Protein AF-A0A381FIH2-F1 (afdb_monomer_lite)

Sequence (255 aa):
MEKSHFYILIENRNNAYQLDENNFHIEKILTQEKASEILEEESKFYNQKILRIIVTDDNYMLRKYYLSISLEDLKFLCNIKHDIDKIKISKNYFQNFDLELFKNFEGVLFNAYMSTSMHVGSRETFPYDDLNIGVSYEIYLGWKKEIEFNYFVTPEKYRNDKLKDNFHIYFQMKKMKVSVINNLFNINITNTDIWEDAKGYYKYYDPISQKRFFIQEELLEIIMKDISPSDIFLTTWAKFDKNNYLEVYAEKISN

Structure (mmCIF, N/CA/C/O backbone):
data_AF-A0A381FIH2-F1
#
_entry.id   AF-A0A381FIH2-F1
#
loop_
_atom_site.group_PDB
_atom_site.id
_atom_site.type_symbol
_atom_site.label_atom_id
_atom_site.label_alt_id
_atom_site.label_comp_id
_atom_site.label_asym_id
_atom_site.label_entity_id
_atom_site.label_seq_id
_atom_site.pdbx_PDB_ins_code
_atom_site.Cartn_x
_atom_site.Cartn_y
_atom_site.Cartn_z
_atom_site.occupancy
_atom_site.B_iso_or_equiv
_atom_site.auth_seq_id
_atom_site.auth_comp_id
_atom_site.auth_asym_id
_atom_site.auth_atom_id
_atom_site.pdbx_PDB_model_num
ATOM 1 N N . MET A 1 1 ? 0.191 -23.221 14.618 1.00 42.12 1 MET A N 1
ATOM 2 C CA . MET A 1 1 ? 0.528 -21.956 13.936 1.00 42.12 1 MET A CA 1
ATOM 3 C C . MET A 1 1 ? -0.235 -20.867 14.650 1.00 42.12 1 MET A C 1
ATOM 5 O O . MET A 1 1 ? -1.453 -20.984 14.732 1.00 42.12 1 MET A O 1
ATOM 9 N N . GLU A 1 2 ? 0.455 -19.889 15.233 1.00 47.19 2 GLU A N 1
ATOM 10 C CA . GLU A 1 2 ? -0.221 -18.689 15.729 1.00 47.19 2 GLU A CA 1
ATOM 11 C C . GLU A 1 2 ? -0.954 -18.025 14.567 1.00 47.19 2 GLU A C 1
ATOM 13 O O . GLU A 1 2 ? -0.464 -17.984 13.435 1.00 47.19 2 GLU A O 1
ATOM 18 N N . LYS A 1 3 ? -2.182 -17.592 14.831 1.00 59.28 3 LYS A N 1
ATOM 19 C CA . LYS A 1 3 ? -2.986 -16.894 13.841 1.00 59.28 3 LYS A CA 1
ATOM 20 C C . LYS A 1 3 ? -2.305 -15.549 13.591 1.00 59.28 3 LYS A C 1
ATOM 22 O O . LYS A 1 3 ? -2.208 -14.742 14.507 1.00 59.28 3 LYS A O 1
ATOM 27 N N . SER A 1 4 ? -1.798 -15.332 12.379 1.00 80.06 4 SER A N 1
ATOM 28 C CA . SER A 1 4 ? -1.203 -14.044 12.025 1.00 80.06 4 SER A CA 1
ATOM 29 C C . SER A 1 4 ? -2.308 -12.999 11.957 1.00 80.06 4 SER A C 1
ATOM 31 O O . SER A 1 4 ? -3.183 -13.085 11.094 1.00 80.06 4 SER A O 1
ATOM 33 N N . HIS A 1 5 ? -2.258 -12.032 12.865 1.00 92.25 5 HIS A N 1
ATOM 34 C CA . HIS A 1 5 ? -3.119 -10.858 12.839 1.00 92.25 5 HIS A CA 1
ATOM 35 C C . HIS A 1 5 ? -2.749 -9.926 11.680 1.00 92.25 5 HIS A C 1
ATOM 37 O O . HIS A 1 5 ? -1.625 -9.975 11.168 1.00 92.25 5 HIS A O 1
ATOM 43 N N . PHE A 1 6 ? -3.690 -9.081 11.259 1.00 93.81 6 PHE A N 1
ATOM 44 C CA . PHE A 1 6 ? -3.417 -7.999 10.309 1.00 93.81 6 PHE A CA 1
ATOM 45 C C . PHE A 1 6 ? -3.512 -6.635 10.984 1.00 93.81 6 PHE A C 1
ATOM 47 O O . PHE A 1 6 ? -4.305 -6.445 11.903 1.00 93.81 6 PHE A O 1
ATOM 54 N N . TYR A 1 7 ? -2.756 -5.668 10.473 1.00 95.50 7 TYR A N 1
ATOM 55 C CA . TYR A 1 7 ? -2.785 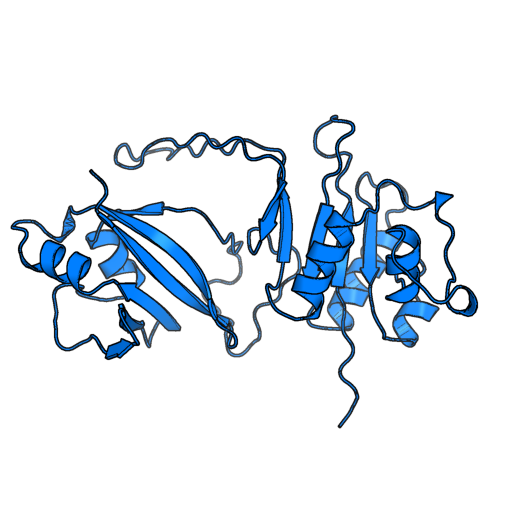-4.282 10.927 1.00 95.50 7 TYR A CA 1
ATOM 56 C C . TYR A 1 7 ? -2.767 -3.383 9.696 1.00 95.50 7 TYR A C 1
ATOM 58 O O . TYR A 1 7 ? -1.852 -3.469 8.877 1.00 95.50 7 TYR A O 1
ATOM 66 N N . ILE A 1 8 ? -3.799 -2.567 9.514 1.00 96.69 8 ILE A N 1
ATOM 67 C CA . ILE A 1 8 ? -3.908 -1.672 8.360 1.00 96.69 8 ILE A CA 1
ATOM 68 C C . ILE A 1 8 ? -4.211 -0.276 8.873 1.00 96.69 8 ILE A C 1
ATOM 70 O O . ILE A 1 8 ? -5.217 -0.063 9.545 1.00 96.69 8 ILE A O 1
ATOM 74 N N . LEU A 1 9 ? -3.327 0.659 8.559 1.00 95.88 9 LEU A N 1
ATOM 75 C CA . LEU A 1 9 ? -3.514 2.072 8.824 1.00 95.88 9 LEU A CA 1
ATOM 76 C C . LEU A 1 9 ? -4.534 2.646 7.847 1.00 95.88 9 LEU A C 1
ATOM 78 O O . LEU A 1 9 ? -4.471 2.365 6.654 1.00 95.88 9 LEU A O 1
ATOM 82 N N . ILE A 1 10 ? -5.426 3.486 8.363 1.00 94.44 10 ILE A N 1
ATOM 83 C CA . ILE A 1 10 ? -6.173 4.468 7.584 1.00 94.44 10 ILE A CA 1
ATOM 84 C C . ILE A 1 10 ? -5.859 5.839 8.180 1.00 94.44 10 ILE A C 1
ATOM 86 O O . ILE A 1 10 ? -6.088 6.084 9.364 1.00 94.44 10 ILE A O 1
ATOM 90 N N . GLU A 1 11 ? -5.325 6.727 7.357 1.00 90.50 11 GLU A N 1
ATOM 91 C CA . GLU A 1 11 ? -4.981 8.099 7.703 1.00 90.50 11 GLU A CA 1
ATOM 92 C C . GLU A 1 11 ? -5.906 9.047 6.933 1.00 90.50 11 GLU A C 1
ATOM 94 O O . GLU A 1 11 ? -5.957 9.005 5.706 1.00 90.50 11 GLU A O 1
ATOM 99 N N . ASN A 1 12 ? -6.643 9.903 7.640 1.00 86.00 12 ASN A N 1
ATOM 100 C CA . ASN A 1 12 ? -7.412 10.991 7.043 1.00 86.00 12 ASN A CA 1
ATOM 101 C C . ASN A 1 12 ? -6.632 12.302 7.174 1.00 86.00 12 ASN A C 1
ATOM 103 O O . ASN A 1 12 ? -6.421 12.796 8.280 1.00 86.00 12 ASN A O 1
ATOM 107 N N . ARG A 1 13 ? -6.239 12.878 6.039 1.00 79.38 13 ARG A N 1
ATOM 108 C CA . ARG A 1 13 ? -5.354 14.044 5.921 1.00 79.38 13 ARG A CA 1
ATOM 109 C C . ARG A 1 13 ? -6.093 15.322 5.535 1.00 79.38 13 ARG A C 1
ATOM 111 O O . ARG A 1 13 ? -5.446 16.246 5.038 1.00 79.38 13 ARG A O 1
ATOM 118 N N . ASN A 1 14 ? -7.409 15.386 5.766 1.00 65.88 14 ASN A N 1
ATOM 119 C CA . ASN A 1 14 ? -8.346 16.461 5.380 1.00 65.88 14 ASN A CA 1
ATOM 120 C C . ASN A 1 14 ? -7.937 17.918 5.687 1.00 65.88 14 ASN A C 1
ATOM 122 O O . ASN A 1 14 ? -8.674 18.840 5.375 1.00 65.88 14 ASN A O 1
ATOM 126 N N . ASN A 1 15 ? -6.779 18.178 6.288 1.00 53.22 15 ASN A N 1
ATOM 127 C CA . ASN A 1 15 ? -6.321 19.513 6.662 1.00 53.22 15 ASN A CA 1
ATOM 128 C C . ASN A 1 15 ? -4.956 19.919 6.082 1.00 53.22 15 ASN A C 1
ATOM 130 O O . ASN A 1 15 ? -4.420 20.961 6.475 1.00 53.22 15 ASN A O 1
ATOM 134 N N . ALA A 1 16 ? -4.368 19.133 5.176 1.00 47.41 16 ALA A N 1
ATOM 135 C CA . ALA A 1 16 ? -3.105 19.520 4.544 1.00 47.41 16 ALA A CA 1
ATOM 136 C C . ALA A 1 16 ? -3.273 20.661 3.515 1.00 47.41 16 ALA A C 1
ATOM 138 O O . ALA A 1 16 ? -2.346 21.449 3.347 1.00 47.41 16 ALA A O 1
ATOM 139 N N . TYR A 1 17 ? -4.450 20.799 2.880 1.00 46.44 17 TYR A N 1
ATOM 140 C CA . TYR A 1 17 ? -4.616 21.669 1.700 1.00 46.44 17 TYR A CA 1
ATOM 141 C C . TYR A 1 17 ? -5.841 22.605 1.688 1.00 46.44 17 TYR A C 1
ATOM 143 O O . TYR A 1 17 ? -6.094 23.219 0.661 1.00 46.44 17 TYR A O 1
ATOM 151 N N . GLN A 1 18 ? -6.574 22.776 2.798 1.00 48.09 18 GLN A N 1
ATOM 152 C CA . GLN A 1 18 ? -7.722 23.713 2.892 1.00 48.09 18 GLN A CA 1
ATOM 153 C C . GLN A 1 18 ? -8.863 23.479 1.874 1.00 48.09 18 GLN A C 1
ATOM 155 O O . GLN A 1 18 ? -9.694 24.360 1.669 1.00 48.09 18 GLN A O 1
ATOM 160 N N . LEU A 1 19 ? -8.921 22.304 1.252 1.00 47.91 19 LEU A N 1
ATOM 161 C CA . LEU A 1 19 ? -10.055 21.863 0.448 1.00 47.91 19 LEU A CA 1
ATOM 162 C C . LEU A 1 19 ? -10.890 20.932 1.329 1.00 47.91 19 LEU A C 1
ATOM 164 O O . LEU A 1 19 ? -10.321 20.057 1.980 1.00 47.91 19 LEU A O 1
ATOM 168 N N . ASP A 1 20 ? -12.213 21.103 1.346 1.00 52.41 20 ASP A N 1
ATOM 169 C CA . ASP A 1 20 ? -13.181 20.221 2.026 1.00 52.41 20 ASP A CA 1
ATOM 170 C C . ASP A 1 20 ? -13.267 18.823 1.360 1.00 52.41 20 ASP A C 1
ATOM 172 O O . ASP A 1 20 ? -14.329 18.206 1.273 1.00 52.41 20 ASP A O 1
ATOM 176 N N . GLU A 1 21 ? -12.149 18.319 0.838 1.00 62.75 21 GLU A N 1
ATOM 177 C CA . GLU A 1 21 ? -12.048 17.093 0.060 1.00 62.75 21 GLU A CA 1
ATOM 178 C C . GLU A 1 21 ? -11.313 16.011 0.838 1.00 62.75 21 GLU A C 1
ATOM 180 O O . GLU A 1 21 ? -10.250 16.245 1.413 1.00 62.75 21 GLU A O 1
ATOM 185 N N . ASN A 1 22 ? -11.873 14.803 0.781 1.00 67.56 22 ASN A N 1
ATOM 186 C CA . ASN A 1 22 ? -11.302 13.596 1.361 1.00 67.56 22 ASN A CA 1
ATOM 187 C C . ASN A 1 22 ? -9.878 13.355 0.861 1.00 67.56 22 ASN A C 1
ATOM 189 O O . ASN A 1 22 ? -9.658 13.157 -0.332 1.00 67.56 22 ASN A O 1
ATOM 193 N N . ASN A 1 23 ? -8.921 13.302 1.784 1.00 81.19 23 ASN A N 1
ATOM 194 C CA . ASN A 1 23 ? -7.545 12.909 1.495 1.00 81.19 23 ASN A CA 1
ATOM 195 C C . ASN A 1 23 ? -7.153 11.728 2.382 1.00 81.19 23 ASN A C 1
ATOM 197 O O . ASN A 1 23 ? -6.576 11.902 3.456 1.00 81.19 23 ASN A O 1
ATOM 201 N N . PHE A 1 24 ? -7.525 10.525 1.953 1.00 88.88 24 PHE A N 1
ATOM 202 C CA . PHE A 1 24 ? -7.229 9.304 2.689 1.00 88.88 24 PHE A CA 1
ATOM 203 C C . PHE A 1 24 ? -5.941 8.639 2.224 1.00 88.88 24 PHE A C 1
ATOM 205 O O . PHE A 1 24 ? -5.608 8.641 1.044 1.00 88.88 24 PHE A O 1
ATOM 212 N N . HIS A 1 25 ? -5.272 7.974 3.150 1.00 90.75 25 HIS A N 1
ATOM 213 C CA . HIS A 1 25 ? -4.213 7.022 2.872 1.00 90.75 25 HIS A CA 1
ATOM 214 C C . HIS A 1 25 ? -4.451 5.736 3.641 1.00 90.75 25 HIS A C 1
ATOM 216 O O . HIS A 1 25 ? -4.925 5.760 4.774 1.00 90.75 25 HIS A O 1
ATOM 222 N N . ILE A 1 26 ? -4.148 4.615 3.003 1.00 94.06 26 ILE A N 1
ATOM 223 C CA . ILE A 1 26 ? -4.321 3.279 3.543 1.00 94.06 26 ILE A CA 1
ATOM 224 C C . ILE A 1 26 ? -3.018 2.523 3.335 1.00 94.06 26 ILE A C 1
ATOM 226 O O . ILE A 1 26 ? -2.552 2.409 2.206 1.00 94.06 26 ILE A O 1
ATOM 230 N N . GLU A 1 27 ? -2.459 1.961 4.400 1.00 91.12 27 GLU A N 1
ATOM 231 C CA . GLU A 1 27 ? -1.179 1.256 4.340 1.00 91.12 27 GLU A CA 1
ATOM 232 C C . GLU A 1 27 ? -1.173 0.037 5.256 1.00 91.12 27 GLU A C 1
ATOM 234 O O . GLU A 1 27 ? -1.676 0.062 6.382 1.00 91.12 27 GLU A O 1
ATOM 239 N N . LYS A 1 28 ? -0.584 -1.060 4.780 1.00 88.81 28 LYS A N 1
ATOM 240 C CA . LYS A 1 28 ? -0.400 -2.264 5.582 1.00 88.81 28 LYS A CA 1
ATOM 241 C C . LYS A 1 28 ? 0.775 -2.109 6.540 1.00 88.81 28 LYS A C 1
ATOM 243 O O . LYS A 1 28 ? 1.917 -1.934 6.121 1.00 88.81 28 LYS A O 1
ATOM 248 N N . ILE A 1 29 ? 0.504 -2.298 7.826 1.00 89.12 29 ILE A N 1
ATOM 249 C CA . ILE A 1 29 ? 1.513 -2.310 8.882 1.00 89.12 29 ILE A CA 1
ATOM 250 C C . ILE A 1 29 ? 1.908 -3.760 9.167 1.00 89.12 29 ILE A C 1
ATOM 252 O O . ILE A 1 29 ? 1.067 -4.620 9.433 1.00 89.12 29 ILE A O 1
ATOM 256 N N . LEU A 1 30 ? 3.205 -4.050 9.066 1.00 83.12 30 LEU A N 1
ATOM 257 C CA . LEU A 1 30 ? 3.700 -5.429 9.099 1.00 83.12 30 LEU A CA 1
ATOM 258 C C . LEU A 1 30 ? 3.800 -6.019 10.507 1.00 83.12 30 LEU A C 1
ATOM 260 O O . LEU A 1 30 ? 3.816 -7.241 10.641 1.00 83.12 30 LEU A O 1
ATOM 264 N N . THR A 1 31 ? 3.887 -5.180 11.539 1.00 84.44 31 THR A N 1
ATOM 265 C CA . THR A 1 31 ? 4.120 -5.634 12.912 1.00 84.44 31 THR A CA 1
ATOM 266 C C . THR A 1 31 ? 3.186 -4.958 13.908 1.00 84.44 31 THR A C 1
ATOM 268 O O . THR A 1 31 ? 2.764 -3.812 13.725 1.00 84.44 31 THR A O 1
ATOM 271 N N . GLN A 1 32 ? 2.875 -5.680 14.985 1.00 90.81 32 GLN A N 1
ATOM 272 C CA . GLN A 1 32 ? 2.047 -5.173 16.077 1.00 90.81 32 GLN A CA 1
ATOM 273 C C . GLN A 1 32 ? 2.740 -4.012 16.795 1.00 90.81 32 GLN A C 1
ATOM 275 O O . GLN A 1 32 ? 2.090 -3.040 17.179 1.00 90.81 32 GLN A O 1
ATOM 280 N N . GLU A 1 33 ? 4.062 -4.098 16.953 1.00 90.62 33 GLU A N 1
ATOM 281 C CA . GLU A 1 33 ? 4.878 -3.078 17.603 1.00 90.62 33 GLU A CA 1
ATOM 282 C C . GLU A 1 33 ? 4.774 -1.753 16.852 1.00 90.62 33 GLU A C 1
ATOM 284 O O . GLU A 1 33 ? 4.515 -0.724 17.472 1.00 90.62 33 GLU A O 1
ATOM 289 N N . LYS A 1 34 ? 4.883 -1.775 15.514 1.00 87.69 34 LYS A N 1
ATOM 290 C CA . LYS A 1 34 ? 4.789 -0.547 14.720 1.00 87.69 34 LYS A CA 1
ATOM 291 C C . LYS A 1 34 ? 3.384 0.043 14.757 1.00 87.69 34 LYS A C 1
ATOM 293 O O . LYS A 1 34 ? 3.227 1.256 14.847 1.00 87.69 34 LYS A O 1
ATOM 298 N N . ALA A 1 35 ? 2.359 -0.804 14.726 1.00 92.19 35 ALA A N 1
ATOM 299 C CA . ALA A 1 35 ? 0.980 -0.346 14.841 1.00 92.19 35 ALA A CA 1
ATOM 300 C C . ALA A 1 35 ? 0.700 0.280 16.223 1.00 92.19 35 ALA A C 1
ATOM 302 O O . ALA A 1 35 ? 0.030 1.307 16.312 1.00 92.19 35 ALA A O 1
ATOM 303 N N . SER A 1 36 ? 1.265 -0.297 17.288 1.00 93.75 36 SER A N 1
ATOM 304 C CA . SER A 1 36 ? 1.190 0.244 18.650 1.00 93.75 36 SER A CA 1
ATOM 305 C C . SER A 1 36 ? 1.906 1.591 18.765 1.00 93.75 36 SER A C 1
ATOM 307 O O . SER A 1 36 ? 1.352 2.515 19.350 1.00 93.75 36 SER A O 1
ATOM 309 N N . GLU A 1 37 ? 3.093 1.725 18.166 1.00 91.88 37 GLU A N 1
ATOM 310 C CA . GLU A 1 37 ? 3.861 2.978 18.114 1.00 91.88 37 GLU A CA 1
ATOM 311 C C . GLU A 1 37 ? 3.035 4.109 17.484 1.00 91.88 37 GLU A C 1
ATOM 313 O O . GLU A 1 37 ? 2.870 5.159 18.102 1.00 91.88 37 GLU A O 1
ATOM 318 N N . ILE A 1 38 ? 2.424 3.859 16.317 1.00 90.44 38 ILE A N 1
ATOM 319 C CA . ILE A 1 38 ? 1.560 4.830 15.622 1.00 90.44 38 ILE A CA 1
ATOM 320 C C . ILE A 1 38 ? 0.396 5.274 16.521 1.00 90.44 38 ILE A C 1
ATOM 322 O O . ILE A 1 38 ? 0.116 6.465 16.649 1.00 90.44 38 ILE A O 1
ATOM 326 N N . LEU A 1 39 ? -0.286 4.324 17.169 1.00 91.38 39 LEU A N 1
ATOM 327 C CA . LEU A 1 39 ? -1.439 4.615 18.029 1.00 91.38 39 LEU A CA 1
ATOM 328 C C . LEU A 1 39 ? -1.043 5.366 19.309 1.00 91.38 39 LEU A C 1
ATOM 330 O O . LEU A 1 39 ? -1.799 6.215 19.790 1.00 91.38 39 LEU A O 1
ATOM 334 N N . GLU A 1 40 ? 0.128 5.071 19.873 1.00 90.44 40 GLU A N 1
ATOM 335 C CA . GLU A 1 40 ? 0.668 5.770 21.042 1.00 90.44 40 GLU A CA 1
ATOM 336 C C . GLU A 1 40 ? 1.098 7.200 20.717 1.00 90.44 40 GLU A C 1
ATOM 338 O O . GLU A 1 40 ? 0.913 8.090 21.549 1.00 90.44 40 GLU A O 1
ATOM 343 N N . GLU A 1 41 ? 1.654 7.437 19.530 1.00 86.06 41 GLU A N 1
ATOM 344 C CA . GLU A 1 41 ? 1.941 8.783 19.032 1.00 86.06 41 GLU A CA 1
ATOM 345 C C . GLU A 1 41 ? 0.655 9.587 18.859 1.00 86.06 41 GLU A C 1
ATOM 347 O O . GLU A 1 41 ? 0.524 10.671 19.426 1.00 86.06 41 GLU A O 1
ATOM 352 N N . GLU A 1 42 ? -0.332 9.026 18.166 1.00 83.44 42 GLU A N 1
ATOM 353 C CA . GLU A 1 42 ? -1.608 9.690 17.900 1.00 83.44 42 GLU A CA 1
ATOM 354 C C . GLU A 1 42 ? -2.358 10.037 19.200 1.00 83.44 42 GLU A C 1
ATOM 356 O O . GLU A 1 42 ? -2.876 11.143 19.367 1.00 83.44 42 GLU A O 1
ATOM 361 N N . SER A 1 43 ? -2.322 9.138 20.190 1.00 78.50 43 SER A N 1
ATOM 362 C CA . SER A 1 43 ? -2.941 9.356 21.507 1.00 78.50 43 SER A CA 1
ATOM 363 C C . SER A 1 43 ? -2.318 10.521 22.290 1.00 78.50 43 SER A C 1
ATOM 365 O O . SER A 1 43 ? -2.985 11.111 23.142 1.00 78.50 43 SER A O 1
ATOM 367 N N . LYS A 1 44 ? -1.051 10.873 22.026 1.00 77.75 44 LYS A N 1
ATOM 368 C CA . LYS A 1 44 ? -0.368 12.011 22.672 1.00 77.75 44 LYS A CA 1
ATOM 369 C C . LYS A 1 44 ? -0.776 13.352 22.064 1.00 77.75 44 LYS A C 1
ATOM 371 O O . LYS A 1 44 ? -0.691 14.375 22.742 1.00 77.75 44 LYS A O 1
ATOM 376 N N . PHE A 1 45 ? -1.228 13.364 20.812 1.00 65.50 45 PHE A N 1
ATOM 377 C CA . PHE A 1 45 ? -1.508 14.580 20.055 1.00 65.50 45 PHE A CA 1
ATOM 378 C C . PHE A 1 45 ? -2.995 14.703 19.706 1.00 65.50 45 PHE A C 1
ATOM 380 O O . PHE A 1 45 ? -3.371 14.818 18.545 1.00 65.50 45 PHE A O 1
ATOM 387 N N . TYR A 1 46 ? -3.842 14.784 20.737 1.00 53.59 46 TYR A N 1
ATOM 388 C CA . TYR A 1 46 ? -5.313 14.853 20.639 1.00 53.59 46 TYR A CA 1
ATOM 389 C C . TYR A 1 46 ? -5.882 16.063 19.850 1.00 53.59 46 TYR A C 1
ATOM 391 O O . TYR A 1 46 ? -7.092 16.211 19.727 1.00 53.59 46 TYR A O 1
ATOM 399 N N . ASN A 1 47 ? -5.024 16.943 19.321 1.00 51.19 47 ASN A N 1
ATOM 400 C CA . ASN A 1 47 ? -5.380 18.184 18.622 1.00 51.19 47 ASN A CA 1
ATOM 401 C C . ASN A 1 47 ? -4.919 18.224 17.153 1.00 51.19 47 ASN A C 1
ATOM 403 O O . ASN A 1 47 ? -4.847 19.306 16.563 1.00 51.19 47 ASN A O 1
ATOM 407 N N . GLN A 1 48 ? -4.548 17.091 16.551 1.00 55.41 48 GLN A N 1
ATOM 408 C CA . GLN A 1 48 ? -4.007 17.109 15.196 1.00 55.41 48 GLN A CA 1
ATOM 409 C C . GLN A 1 48 ? -5.061 17.079 14.088 1.00 55.41 48 GLN A C 1
ATOM 411 O O . GLN A 1 48 ? -6.119 16.469 14.154 1.00 55.41 48 GLN A O 1
ATOM 416 N N . LYS A 1 49 ? -4.6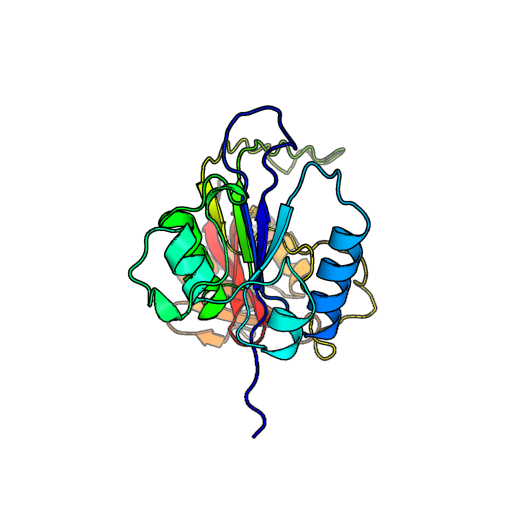76 17.785 13.026 1.00 61.50 49 LYS A N 1
ATOM 417 C CA . LYS A 1 49 ? -5.317 17.939 11.722 1.00 61.50 49 LYS A CA 1
ATOM 418 C C . LYS A 1 49 ? -5.497 16.629 10.943 1.00 61.50 49 LYS A C 1
ATOM 420 O O . LYS A 1 49 ? -6.203 16.626 9.941 1.00 61.50 49 LYS A O 1
ATOM 425 N N . ILE A 1 50 ? -4.817 15.567 11.359 1.00 72.50 50 ILE A N 1
ATOM 426 C CA . ILE A 1 50 ? -4.766 14.276 10.682 1.00 72.50 50 ILE A CA 1
ATOM 427 C C . ILE A 1 50 ? -5.264 13.243 11.682 1.00 72.50 50 ILE A C 1
ATOM 429 O O . ILE A 1 50 ? -4.782 13.249 12.807 1.00 72.50 50 ILE A O 1
ATOM 433 N N . LEU A 1 51 ? -6.218 12.404 11.278 1.00 82.69 51 LEU A N 1
ATOM 434 C CA . LEU A 1 51 ? -6.725 11.302 12.096 1.00 82.69 51 LEU A CA 1
ATOM 435 C C . LEU A 1 51 ? -6.113 9.994 11.601 1.00 82.69 51 LEU A C 1
ATOM 437 O O . LEU A 1 51 ? -6.332 9.621 10.446 1.00 82.69 51 LEU A O 1
ATOM 441 N N . ARG A 1 52 ? -5.405 9.277 12.476 1.00 89.50 52 ARG A N 1
ATOM 442 C CA . ARG A 1 52 ? -4.877 7.934 12.187 1.00 89.50 52 ARG A CA 1
ATOM 443 C C . ARG A 1 52 ? -5.629 6.865 12.959 1.00 89.50 52 ARG A C 1
ATOM 445 O O . ARG A 1 52 ? -5.760 6.948 14.177 1.00 89.50 52 ARG A O 1
ATOM 452 N N . ILE A 1 53 ? -6.074 5.829 12.254 1.00 92.75 53 ILE A N 1
ATOM 453 C CA . ILE A 1 53 ? -6.675 4.642 12.865 1.00 92.75 53 ILE A CA 1
ATOM 454 C C . ILE A 1 53 ? -6.033 3.359 12.359 1.00 92.75 53 ILE A C 1
ATOM 456 O O . ILE A 1 53 ? -5.594 3.285 11.215 1.00 92.75 53 ILE A O 1
ATOM 460 N N . ILE A 1 54 ? -6.038 2.323 13.194 1.00 96.19 54 ILE A N 1
ATOM 461 C CA . ILE A 1 54 ? -5.620 0.976 12.798 1.00 96.19 54 ILE A CA 1
ATOM 462 C C . ILE A 1 54 ? -6.840 0.061 12.730 1.00 96.19 54 ILE A C 1
ATOM 464 O O . ILE A 1 54 ? -7.532 -0.149 13.724 1.00 96.19 54 ILE A O 1
ATOM 468 N N . VAL A 1 55 ? -7.072 -0.545 11.572 1.00 97.62 55 VAL A N 1
ATOM 469 C CA . VAL A 1 55 ? -8.049 -1.620 11.399 1.00 97.62 55 VAL A CA 1
ATOM 470 C C . VAL A 1 55 ? -7.345 -2.959 11.594 1.00 97.62 55 VAL A C 1
ATOM 472 O O . VAL A 1 55 ? -6.325 -3.230 10.954 1.00 97.62 55 VAL A O 1
ATOM 475 N N . THR A 1 56 ? -7.869 -3.797 12.488 1.00 97.56 56 THR A N 1
ATOM 476 C CA . THR A 1 56 ? -7.218 -5.059 12.878 1.00 97.56 56 THR A CA 1
ATOM 477 C C . THR A 1 56 ? -8.213 -6.105 13.392 1.00 97.56 56 THR A C 1
ATOM 479 O O . THR A 1 56 ? -9.339 -5.778 13.774 1.00 97.56 56 THR A O 1
ATOM 482 N N . ASP A 1 57 ? -7.805 -7.377 13.404 1.00 96.06 57 ASP A N 1
ATOM 483 C CA . ASP A 1 57 ? -8.474 -8.467 14.126 1.00 96.06 57 ASP A CA 1
ATOM 484 C C . ASP A 1 57 ? -7.794 -8.825 15.465 1.00 96.06 57 ASP A C 1
ATOM 486 O O . ASP A 1 57 ? -8.221 -9.764 16.143 1.00 96.06 57 ASP A O 1
ATOM 490 N N . ASP A 1 58 ? -6.754 -8.086 15.861 1.00 95.81 58 ASP A N 1
ATOM 491 C CA . ASP A 1 58 ? -6.064 -8.261 17.137 1.00 95.81 58 ASP A CA 1
ATOM 492 C C . ASP A 1 58 ? -6.892 -7.698 18.306 1.00 95.81 58 ASP A C 1
ATOM 494 O O . ASP A 1 58 ? -6.999 -6.490 18.530 1.00 95.81 58 ASP A O 1
ATOM 498 N N . ASN A 1 59 ? -7.447 -8.604 19.112 1.00 93.50 59 ASN A N 1
ATOM 499 C CA . ASN A 1 59 ? -8.250 -8.259 20.283 1.00 93.50 59 ASN A CA 1
ATOM 500 C C . ASN A 1 59 ? -7.485 -7.491 21.368 1.00 93.50 59 ASN A C 1
ATOM 502 O O . ASN A 1 59 ? -8.127 -6.796 22.157 1.00 93.50 59 ASN A O 1
ATOM 506 N N . TYR A 1 60 ? -6.161 -7.637 21.463 1.00 93.56 60 TYR A N 1
ATOM 507 C CA . TYR A 1 60 ? -5.365 -6.866 22.414 1.00 93.56 60 TYR A CA 1
ATOM 508 C C . TYR A 1 60 ? -5.369 -5.388 22.017 1.00 93.56 60 TYR A C 1
ATOM 510 O O . TYR A 1 60 ? -5.748 -4.538 22.825 1.00 93.56 60 TYR A O 1
ATOM 518 N N . MET A 1 61 ? -5.049 -5.102 20.752 1.00 94.12 61 MET A N 1
ATOM 519 C CA . MET A 1 61 ? -5.072 -3.750 20.189 1.00 94.12 61 MET A CA 1
ATOM 520 C C . MET A 1 61 ? -6.459 -3.116 20.320 1.00 94.12 61 MET A C 1
ATOM 522 O O . MET A 1 61 ? -6.575 -2.064 20.949 1.00 94.12 61 MET A O 1
ATOM 526 N N . LEU A 1 62 ? -7.506 -3.823 19.869 1.00 94.62 62 LEU A N 1
ATOM 527 C CA . LEU A 1 62 ? -8.908 -3.373 19.920 1.00 94.62 62 LEU A CA 1
ATOM 528 C C . LEU A 1 62 ? -9.407 -3.030 21.330 1.00 94.62 62 LEU A C 1
ATOM 530 O O . LEU A 1 62 ? -10.386 -2.303 21.482 1.00 94.62 62 LEU A O 1
ATOM 534 N N . ARG A 1 63 ? -8.793 -3.597 22.375 1.00 91.94 63 ARG A N 1
ATOM 535 C CA . ARG A 1 63 ? -9.123 -3.286 23.775 1.00 91.94 63 ARG A CA 1
ATOM 536 C C . ARG A 1 63 ? -8.268 -2.162 24.344 1.00 91.94 63 ARG A C 1
ATOM 538 O O . ARG A 1 63 ? -8.735 -1.455 25.231 1.00 91.94 63 ARG A O 1
ATOM 545 N N . LYS A 1 64 ? -7.020 -2.037 23.890 1.00 93.31 64 LYS A N 1
ATOM 546 C CA . LYS A 1 64 ? -6.042 -1.087 24.427 1.00 93.31 64 LYS A CA 1
ATOM 547 C C . LYS A 1 64 ? -6.196 0.310 23.826 1.00 93.31 64 LYS A C 1
ATOM 549 O O . LYS A 1 64 ? -6.090 1.285 24.565 1.00 93.31 64 LYS A O 1
ATOM 554 N N . TYR A 1 65 ? -6.439 0.415 22.520 1.00 90.94 65 TYR A N 1
ATOM 555 C CA . TYR A 1 65 ? -6.404 1.686 21.796 1.00 90.94 65 TYR A CA 1
ATOM 556 C C . TYR A 1 65 ? -7.772 2.050 21.215 1.00 90.94 65 TYR A C 1
ATOM 558 O O . TYR A 1 65 ? -8.310 1.327 20.381 1.00 90.94 65 TYR A O 1
ATOM 566 N N . TYR A 1 66 ? -8.301 3.218 21.587 1.00 86.88 66 TYR A N 1
ATOM 567 C CA . TYR A 1 66 ? -9.572 3.737 21.054 1.00 86.88 66 TYR A CA 1
ATOM 568 C C . TYR A 1 66 ? -9.535 3.981 19.534 1.00 86.88 66 TYR A C 1
ATOM 570 O O . TYR A 1 66 ? -10.543 3.830 18.853 1.00 86.88 66 TYR A O 1
ATOM 578 N N . LEU A 1 67 ? -8.362 4.322 18.994 1.00 90.06 67 LEU A N 1
ATOM 579 C CA . LEU A 1 67 ? -8.143 4.535 17.559 1.00 90.06 67 LEU A CA 1
ATOM 580 C C . LEU A 1 67 ? -7.862 3.232 16.793 1.00 90.06 67 LEU A C 1
ATOM 582 O O . LEU A 1 67 ? -7.456 3.263 15.634 1.00 90.06 67 LEU A O 1
ATOM 586 N N . SER A 1 68 ? -8.085 2.078 17.425 1.00 94.31 68 SER A N 1
ATOM 587 C CA . SER A 1 68 ? -8.104 0.794 16.734 1.00 94.31 68 SER A CA 1
ATOM 588 C C . SER A 1 68 ? -9.537 0.288 16.589 1.00 94.31 68 SER A C 1
ATOM 590 O O . SER A 1 68 ? -10.304 0.289 17.551 1.00 94.31 68 SER A O 1
ATOM 592 N N . ILE A 1 69 ? -9.910 -0.125 15.378 1.00 95.56 69 ILE A N 1
ATOM 593 C CA . ILE A 1 69 ? -11.273 -0.559 15.052 1.00 95.56 69 ILE A CA 1
ATOM 594 C C . ILE A 1 69 ? -11.265 -1.924 14.368 1.00 95.56 69 ILE A C 1
ATOM 596 O O . ILE A 1 69 ? -10.282 -2.331 13.744 1.00 95.56 69 ILE A O 1
ATOM 600 N N . SER A 1 70 ? -12.369 -2.655 14.486 1.00 97.00 70 SER A N 1
ATOM 601 C CA . SER A 1 70 ? -12.507 -3.945 13.818 1.00 97.00 70 SER A CA 1
ATOM 602 C C . SER A 1 70 ? -12.887 -3.785 12.342 1.00 97.00 70 SER A C 1
ATOM 604 O O . SER A 1 70 ? -13.309 -2.722 11.883 1.00 97.00 70 SER A O 1
ATOM 606 N N . LEU A 1 71 ? -12.799 -4.879 11.582 1.00 96.56 71 LEU A N 1
ATOM 607 C CA . LEU A 1 71 ? -13.319 -4.913 10.214 1.00 96.56 71 LEU A CA 1
ATOM 608 C C . LEU A 1 71 ? -14.830 -4.625 10.155 1.00 96.56 71 LEU A C 1
ATOM 610 O O . LEU A 1 71 ? -15.297 -3.986 9.215 1.00 96.56 71 LEU A O 1
ATOM 614 N N . GLU A 1 72 ? -15.600 -5.095 11.138 1.00 96.69 72 GLU A N 1
ATOM 615 C CA . GLU A 1 72 ? -17.046 -4.844 11.187 1.00 96.69 72 GLU A CA 1
ATOM 616 C C . GLU A 1 72 ? -17.345 -3.368 11.462 1.00 96.69 72 GLU A C 1
ATOM 618 O O . GLU A 1 72 ? -18.206 -2.792 10.800 1.00 96.69 72 GLU A O 1
ATOM 623 N N . ASP A 1 73 ? -16.568 -2.731 12.341 1.00 96.06 73 ASP A N 1
ATOM 624 C CA . ASP A 1 73 ? -16.633 -1.285 12.566 1.00 96.06 73 ASP A CA 1
ATOM 625 C C . ASP A 1 73 ? -16.366 -0.509 11.267 1.00 96.06 73 ASP A C 1
ATOM 627 O O . ASP A 1 73 ? -17.142 0.375 10.904 1.00 96.06 73 ASP A O 1
ATOM 631 N N . LEU A 1 74 ? -15.327 -0.879 10.507 1.00 96.50 74 LEU A N 1
ATOM 632 C CA . LEU A 1 74 ? -15.032 -0.239 9.222 1.00 96.50 74 LEU A CA 1
ATOM 633 C C . LEU A 1 74 ? -16.168 -0.433 8.205 1.00 96.50 74 LEU A C 1
ATOM 635 O O . LEU A 1 74 ? -16.557 0.522 7.529 1.00 96.50 74 LEU A O 1
ATOM 639 N N . LYS A 1 75 ? -16.726 -1.647 8.099 1.00 96.31 75 LYS A N 1
ATOM 640 C CA . LYS A 1 75 ? -17.885 -1.914 7.230 1.00 96.31 75 LYS A CA 1
ATOM 641 C C . LYS A 1 75 ? -19.071 -1.035 7.613 1.00 96.31 75 LYS A C 1
ATOM 643 O O . LYS A 1 75 ? -19.706 -0.460 6.731 1.00 96.31 75 LYS A O 1
ATOM 648 N N . PHE A 1 76 ? -19.347 -0.896 8.909 1.00 95.38 76 PHE A N 1
ATOM 649 C CA . PHE A 1 76 ? -20.386 -0.005 9.410 1.00 95.38 76 PHE A CA 1
ATOM 650 C C . PHE A 1 76 ? -20.135 1.448 8.997 1.00 95.38 76 PHE A C 1
ATOM 652 O O . PHE A 1 76 ? -21.054 2.073 8.457 1.00 95.38 76 PHE A O 1
ATOM 659 N N . LEU A 1 77 ? -18.911 1.965 9.176 1.00 93.06 77 LEU A N 1
ATOM 660 C CA . LEU A 1 77 ? -18.527 3.319 8.752 1.00 93.06 77 LEU A CA 1
ATOM 661 C C . LEU A 1 77 ? -18.757 3.541 7.255 1.00 93.06 77 LEU A C 1
ATOM 663 O O . LEU A 1 77 ? -19.359 4.541 6.880 1.00 93.06 77 LEU A O 1
ATOM 667 N N . CYS A 1 78 ? -18.376 2.572 6.424 1.00 94.19 78 CYS A N 1
ATOM 668 C CA . CYS A 1 78 ? -18.458 2.654 4.964 1.00 94.19 78 CYS A CA 1
ATOM 669 C C . CYS A 1 78 ? -19.840 2.279 4.386 1.00 94.19 78 CYS A C 1
ATOM 671 O O . CYS A 1 78 ? -19.981 2.132 3.173 1.00 94.19 78 CYS A O 1
ATOM 673 N N . ASN A 1 79 ? -20.863 2.085 5.231 1.00 93.31 79 ASN A N 1
ATOM 674 C CA . ASN A 1 79 ? -22.205 1.618 4.839 1.00 93.31 79 ASN A CA 1
ATOM 675 C C . ASN A 1 79 ? -22.211 0.279 4.071 1.00 93.31 79 ASN A C 1
ATOM 677 O O . ASN A 1 79 ? -23.079 0.020 3.237 1.00 93.31 79 ASN A O 1
ATOM 681 N N . ILE A 1 80 ? -21.258 -0.596 4.377 1.00 95.44 80 ILE A N 1
ATOM 682 C CA . ILE A 1 80 ? -21.185 -1.970 3.879 1.00 95.44 80 ILE A CA 1
ATOM 683 C C . ILE A 1 80 ? -22.002 -2.869 4.805 1.00 95.44 80 ILE A C 1
ATOM 685 O O . ILE A 1 80 ? -22.133 -2.593 5.999 1.00 95.44 80 ILE A O 1
ATOM 689 N N . LYS A 1 81 ? -22.558 -3.965 4.277 1.00 95.25 81 LYS A N 1
ATOM 690 C CA . LYS A 1 81 ? -23.257 -4.969 5.092 1.00 95.25 81 LYS A CA 1
ATOM 691 C C . LYS A 1 81 ? -22.346 -5.448 6.231 1.00 95.25 81 LYS A C 1
ATOM 693 O O . LYS A 1 81 ? -21.267 -5.975 5.972 1.00 95.25 81 LYS A O 1
ATOM 698 N N . HIS A 1 82 ? -22.817 -5.292 7.461 1.00 93.69 82 HIS A N 1
ATOM 699 C CA . HIS A 1 82 ? -22.082 -5.579 8.691 1.00 93.69 82 HIS A CA 1
ATOM 700 C C . HIS A 1 82 ? -22.991 -6.267 9.710 1.00 93.69 82 HIS A C 1
ATOM 702 O O . HIS A 1 82 ? -24.218 -6.260 9.580 1.00 93.69 82 HIS A O 1
ATOM 708 N N . ASP A 1 83 ? -22.367 -6.866 10.712 1.00 93.44 83 ASP A N 1
ATOM 709 C CA . ASP A 1 83 ? -23.036 -7.429 11.878 1.00 93.44 83 ASP A CA 1
ATOM 710 C C . ASP A 1 83 ? -23.183 -6.359 12.969 1.00 93.44 83 ASP A C 1
ATOM 712 O O . ASP A 1 83 ? -22.190 -5.915 13.549 1.00 93.44 83 ASP A O 1
ATOM 716 N N . ILE A 1 84 ? -24.420 -5.924 13.233 1.00 89.69 84 ILE A N 1
ATOM 717 C CA . ILE A 1 84 ? -24.697 -4.801 14.140 1.00 89.69 84 ILE A CA 1
ATOM 718 C C . ILE A 1 84 ? -24.275 -5.100 15.584 1.00 89.69 84 ILE A C 1
ATOM 720 O O . ILE A 1 84 ? -23.840 -4.193 16.291 1.00 89.69 84 ILE A O 1
ATOM 724 N N . ASP A 1 85 ? -24.306 -6.373 15.989 1.00 92.31 85 ASP A N 1
ATOM 725 C CA . ASP A 1 85 ? -23.954 -6.812 17.343 1.00 92.31 85 ASP A CA 1
ATOM 726 C C . ASP A 1 85 ? -22.438 -6.755 17.599 1.00 92.31 85 ASP A C 1
ATOM 728 O O . ASP A 1 85 ? -21.977 -6.878 18.737 1.00 92.31 85 ASP A O 1
ATOM 732 N N . LYS A 1 86 ? -21.638 -6.569 16.541 1.00 89.19 86 LYS A N 1
ATOM 733 C CA . LYS A 1 86 ? -20.175 -6.471 16.614 1.00 89.19 86 LYS A CA 1
ATOM 734 C C . LYS A 1 86 ? -19.652 -5.038 16.591 1.00 89.19 86 LYS A C 1
ATOM 736 O O . LYS A 1 86 ? -18.455 -4.852 16.809 1.00 89.19 86 LYS A O 1
ATOM 741 N N . ILE A 1 87 ? -20.516 -4.053 16.348 1.00 91.00 87 ILE A N 1
ATOM 742 C CA . ILE A 1 87 ? -20.126 -2.648 16.221 1.00 91.00 87 ILE A CA 1
ATOM 743 C C . ILE A 1 87 ? -19.894 -2.034 17.598 1.00 91.00 87 ILE A C 1
ATOM 745 O O . ILE A 1 87 ? -20.721 -2.157 18.500 1.00 91.00 87 ILE A O 1
ATOM 749 N N . LYS A 1 88 ? -18.764 -1.347 17.758 1.00 87.94 88 LYS A N 1
ATOM 750 C CA . LYS A 1 88 ? -18.355 -0.713 19.024 1.00 87.94 88 LYS A CA 1
ATOM 751 C C . LYS A 1 88 ? -18.177 0.795 18.918 1.00 87.94 88 LYS A C 1
ATOM 753 O O . LYS A 1 88 ? -17.961 1.453 19.934 1.00 87.94 88 LYS A O 1
ATOM 758 N N . ILE A 1 89 ? -18.253 1.341 17.709 1.00 86.31 89 ILE A N 1
ATOM 759 C CA . ILE A 1 89 ? -17.987 2.753 17.434 1.00 86.31 89 ILE A CA 1
ATOM 760 C C . ILE A 1 89 ? -19.243 3.517 17.006 1.00 86.31 89 ILE A C 1
ATOM 762 O O . ILE A 1 89 ? -20.218 2.946 16.521 1.00 86.31 89 ILE A O 1
ATOM 766 N N . SER A 1 90 ? -19.192 4.843 17.145 1.00 82.19 90 SER A N 1
ATOM 767 C CA . SER A 1 90 ? -20.208 5.762 16.625 1.00 82.19 90 SER A CA 1
ATOM 768 C C . SER A 1 90 ? -19.713 6.451 15.358 1.00 82.19 90 SER A C 1
ATOM 770 O O . SER A 1 90 ? -18.578 6.923 15.317 1.00 82.19 90 SER A O 1
ATOM 772 N N . LYS A 1 91 ? -20.586 6.594 14.353 1.00 81.00 91 LYS A N 1
ATOM 773 C CA . LYS A 1 91 ? -20.277 7.321 13.108 1.00 81.00 91 LYS A CA 1
ATOM 774 C C . LYS A 1 91 ? -19.945 8.792 13.322 1.00 81.00 91 LYS A C 1
ATOM 776 O O . LYS A 1 91 ? -19.216 9.356 12.522 1.00 81.00 91 LYS A O 1
ATOM 781 N N . ASN A 1 92 ? -20.433 9.411 14.396 1.00 76.19 92 ASN A N 1
ATOM 782 C CA . ASN A 1 92 ? -20.312 10.860 14.598 1.00 76.19 92 ASN A CA 1
ATOM 783 C C . ASN A 1 92 ? -18.857 11.353 14.676 1.00 76.19 92 ASN A C 1
ATOM 785 O O . ASN A 1 92 ? -18.605 12.531 14.445 1.00 76.19 92 ASN A O 1
ATOM 789 N N . TYR A 1 93 ? -17.918 10.468 15.016 1.00 70.88 93 TYR A N 1
ATOM 790 C CA . TYR A 1 93 ? -16.495 10.791 15.123 1.00 70.88 93 TYR A CA 1
ATOM 791 C C . TYR A 1 93 ? -15.726 10.584 13.806 1.00 70.88 93 TYR A C 1
ATOM 793 O O . TYR A 1 93 ? -14.635 11.119 13.636 1.00 70.88 93 TYR A O 1
ATOM 801 N N . PHE A 1 94 ? -16.292 9.829 12.861 1.00 76.75 94 PHE A N 1
ATOM 802 C CA . PHE A 1 94 ? -15.630 9.428 11.623 1.00 76.75 94 PHE A CA 1
ATOM 803 C C . PHE A 1 94 ? -16.332 10.073 10.437 1.00 76.75 94 PHE A C 1
ATOM 805 O O . PHE A 1 94 ? -17.432 9.681 10.051 1.00 76.75 94 PHE A O 1
ATOM 812 N N . GLN A 1 95 ? -15.689 11.075 9.850 1.00 71.56 95 GLN A N 1
ATOM 813 C CA . GLN A 1 95 ? -16.225 11.751 8.678 1.00 71.56 95 GLN A CA 1
ATOM 814 C C . GLN A 1 95 ? -15.754 11.066 7.398 1.00 71.56 95 GLN A C 1
ATOM 816 O O . GLN A 1 95 ? -14.597 10.663 7.283 1.00 71.56 95 GLN A O 1
ATOM 821 N N . ASN A 1 96 ? -16.671 10.984 6.434 1.00 78.88 96 ASN A N 1
ATOM 822 C CA . ASN A 1 96 ? -16.391 10.690 5.032 1.00 78.88 96 ASN A CA 1
ATOM 823 C C . ASN A 1 96 ? -15.803 9.303 4.714 1.00 78.88 96 ASN A C 1
ATOM 825 O O . ASN A 1 96 ? -15.132 9.127 3.702 1.00 78.88 96 ASN A O 1
ATOM 829 N N . PHE A 1 97 ? -16.083 8.303 5.548 1.00 89.12 97 PHE A N 1
ATOM 830 C CA . PHE A 1 97 ? -15.823 6.905 5.207 1.00 89.12 97 PHE A CA 1
ATOM 831 C C . PHE A 1 97 ? -16.894 6.413 4.228 1.00 89.12 97 PHE A C 1
ATOM 833 O O . PHE A 1 97 ? -18.088 6.480 4.522 1.00 89.12 97 PHE A O 1
ATOM 840 N N . ASP A 1 98 ? -16.475 5.912 3.069 1.00 90.50 98 ASP A N 1
ATOM 841 C CA . ASP A 1 98 ? -17.372 5.514 1.987 1.00 90.50 98 ASP A CA 1
ATOM 842 C C . ASP A 1 98 ? -17.005 4.153 1.369 1.00 90.50 98 ASP A C 1
ATOM 844 O O . ASP A 1 98 ? -16.073 3.456 1.781 1.00 90.50 98 ASP A O 1
ATOM 848 N N . LEU A 1 99 ? -17.785 3.747 0.365 1.00 93.06 99 LEU A N 1
ATOM 849 C CA . LEU A 1 99 ? -17.580 2.495 -0.361 1.00 93.06 99 LEU A CA 1
ATOM 850 C C . LEU A 1 99 ? -16.227 2.449 -1.091 1.00 93.06 99 LEU A C 1
ATOM 852 O O . LEU A 1 99 ? -15.673 1.364 -1.271 1.00 93.06 99 LEU A O 1
ATOM 856 N N . GLU A 1 100 ? -15.709 3.582 -1.561 1.00 92.69 100 GLU A N 1
ATOM 857 C CA . GLU A 1 100 ? -14.455 3.617 -2.312 1.00 92.69 100 GLU A CA 1
ATOM 858 C C . GLU A 1 100 ? -13.253 3.399 -1.390 1.00 92.69 100 GLU A C 1
ATOM 860 O O . GLU A 1 100 ? -12.370 2.597 -1.712 1.00 92.69 100 GLU A O 1
ATOM 865 N N . LEU A 1 101 ? -13.268 4.014 -0.206 1.00 93.88 101 LEU A N 1
ATOM 866 C CA . LEU A 1 101 ? -12.308 3.743 0.859 1.00 93.88 101 LEU A CA 1
ATOM 867 C C . LEU A 1 101 ? -12.315 2.255 1.228 1.00 93.88 101 LEU A C 1
ATOM 869 O O . LEU A 1 101 ? -11.251 1.638 1.292 1.00 93.88 101 LEU A O 1
ATOM 873 N N . PHE A 1 102 ? -13.495 1.646 1.394 1.00 96.62 102 PHE A N 1
ATOM 874 C CA . PHE A 1 102 ? -13.591 0.221 1.725 1.00 96.62 102 PHE A CA 1
ATOM 875 C C . PHE A 1 102 ? -12.995 -0.687 0.640 1.00 96.62 102 PHE A C 1
ATOM 877 O O . PHE A 1 102 ? -12.241 -1.606 0.953 1.00 96.62 102 PHE A O 1
ATOM 884 N N . LYS A 1 103 ? -13.273 -0.415 -0.643 1.00 95.38 103 LYS A N 1
ATOM 885 C CA . LYS A 1 103 ? -12.679 -1.172 -1.762 1.00 95.38 103 LYS A CA 1
ATOM 886 C C . LYS A 1 103 ? -11.156 -1.078 -1.762 1.00 95.38 103 LYS A C 1
ATOM 888 O O . LYS A 1 103 ? -10.469 -2.070 -2.002 1.00 95.38 103 LYS A O 1
ATOM 893 N N . ASN A 1 104 ? -10.630 0.115 -1.494 1.00 94.94 104 ASN A N 1
ATOM 894 C CA . ASN A 1 104 ? -9.194 0.333 -1.439 1.00 94.94 104 ASN A CA 1
ATOM 895 C C . ASN A 1 104 ? -8.556 -0.390 -0.246 1.00 94.94 104 ASN A C 1
ATOM 897 O O . ASN A 1 104 ? -7.524 -1.043 -0.416 1.00 94.94 104 ASN A O 1
ATOM 901 N N . PHE A 1 105 ? -9.222 -0.363 0.909 1.00 96.62 105 PHE A N 1
ATOM 902 C CA . PHE A 1 105 ? -8.869 -1.143 2.090 1.00 96.62 105 PHE A CA 1
ATOM 903 C C . PHE A 1 105 ? -8.848 -2.654 1.816 1.00 96.62 105 PHE A C 1
ATOM 905 O O . PHE A 1 105 ? -7.884 -3.318 2.192 1.00 96.62 105 PHE A O 1
ATOM 912 N N . GLU A 1 106 ? -9.855 -3.213 1.134 1.00 95.38 106 GLU A N 1
ATOM 913 C CA . GLU A 1 106 ? -9.879 -4.643 0.793 1.00 95.38 106 GLU A CA 1
ATOM 914 C C . GLU A 1 106 ? -8.679 -5.045 -0.070 1.00 95.38 106 GLU A C 1
ATOM 916 O O . GLU A 1 106 ? -8.082 -6.097 0.159 1.00 95.38 106 GLU A O 1
ATOM 921 N N . GLY A 1 107 ? -8.277 -4.199 -1.022 1.00 85.00 107 GLY A N 1
ATOM 922 C CA . GLY A 1 107 ? -7.075 -4.448 -1.814 1.00 85.00 107 GLY A CA 1
ATOM 923 C C . GLY A 1 107 ? -5.807 -4.536 -0.959 1.00 85.00 107 GLY A C 1
ATOM 924 O O . GLY A 1 107 ? -4.996 -5.436 -1.183 1.00 85.00 107 GLY A O 1
ATOM 925 N N . VAL A 1 108 ? -5.675 -3.692 0.070 1.00 86.69 108 VAL A N 1
ATOM 926 C CA . VAL A 1 108 ? -4.573 -3.777 1.047 1.00 86.69 108 VAL A CA 1
ATOM 927 C C . VAL A 1 108 ? -4.687 -5.032 1.920 1.00 86.69 108 VAL A C 1
ATOM 929 O O . VAL A 1 108 ? -3.712 -5.763 2.112 1.00 86.69 108 VAL A O 1
ATOM 932 N N . LEU A 1 109 ? -5.891 -5.335 2.412 1.00 91.56 109 LEU A N 1
ATOM 933 C CA . LEU A 1 109 ? -6.164 -6.504 3.251 1.00 91.56 109 LEU A CA 1
ATOM 934 C C . LEU A 1 109 ? -5.793 -7.816 2.551 1.00 91.56 109 LEU A C 1
ATOM 936 O O . LEU A 1 109 ? -5.135 -8.672 3.148 1.00 91.56 109 LEU A O 1
ATOM 940 N N . PHE A 1 110 ? -6.163 -7.951 1.278 1.00 84.69 110 PHE A N 1
ATOM 941 C CA . PHE A 1 110 ? -5.901 -9.138 0.465 1.00 84.69 110 PHE A CA 1
ATOM 942 C C . PHE A 1 110 ? -4.546 -9.117 -0.261 1.00 84.69 110 PHE A C 1
ATOM 944 O O . PHE A 1 110 ? -4.272 -10.019 -1.051 1.00 84.69 110 PHE A O 1
ATOM 951 N N . ASN A 1 111 ? -3.665 -8.155 0.044 1.00 75.94 111 ASN A N 1
ATOM 952 C CA . ASN A 1 111 ? -2.328 -8.009 -0.551 1.00 75.94 111 ASN A CA 1
ATOM 953 C C . ASN A 1 111 ? -2.328 -7.823 -2.080 1.00 75.94 111 ASN A C 1
ATOM 955 O O . ASN A 1 111 ? -1.399 -8.264 -2.756 1.00 75.94 111 ASN A O 1
ATOM 959 N N . ALA A 1 112 ? -3.357 -7.194 -2.648 1.00 68.31 112 ALA A N 1
ATOM 960 C CA . ALA A 1 112 ? -3.306 -6.749 -4.042 1.00 68.31 112 ALA A CA 1
ATOM 961 C C . ALA A 1 112 ? -2.289 -5.605 -4.227 1.00 68.31 112 ALA A C 1
ATOM 963 O O . ALA A 1 112 ? -1.734 -5.441 -5.311 1.00 68.31 112 ALA A O 1
ATOM 964 N N . TYR A 1 113 ? -2.077 -4.825 -3.168 1.00 77.50 113 TYR A N 1
ATOM 965 C CA . TYR A 1 113 ? -1.055 -3.793 -2.998 1.00 77.50 113 TYR A CA 1
ATOM 966 C C . TYR A 1 113 ? -0.846 -3.563 -1.492 1.00 77.50 113 TYR A C 1
ATOM 968 O O . TYR A 1 113 ? -1.686 -3.958 -0.684 1.00 77.50 113 TYR A O 1
ATOM 976 N N . MET A 1 114 ? 0.270 -2.961 -1.100 1.00 77.81 114 MET A N 1
ATOM 977 C CA . MET A 1 114 ? 0.636 -2.685 0.291 1.00 77.81 114 MET A CA 1
ATOM 978 C C . MET A 1 114 ? 0.154 -1.316 0.765 1.00 77.81 114 MET A C 1
ATOM 980 O O . MET A 1 114 ? -0.095 -1.143 1.959 1.00 77.81 114 MET A O 1
ATOM 984 N N . SER A 1 115 ? -0.007 -0.367 -0.156 1.00 85.38 115 SER A N 1
ATOM 985 C CA . SER A 1 115 ? -0.457 0.987 0.149 1.00 85.38 115 SER A CA 1
ATOM 986 C C . SER A 1 115 ? -1.333 1.591 -0.950 1.00 85.38 115 SER A C 1
ATOM 988 O O . SER A 1 115 ? -1.229 1.238 -2.128 1.00 85.38 115 SER A O 1
ATOM 990 N N . THR A 1 116 ? -2.197 2.534 -0.580 1.00 88.62 116 THR A N 1
ATOM 991 C CA . THR A 1 116 ? -2.908 3.408 -1.509 1.00 88.62 116 THR A CA 1
ATOM 992 C C . THR A 1 116 ? -3.268 4.749 -0.869 1.00 88.62 116 THR A C 1
ATOM 994 O O . THR A 1 116 ? -3.699 4.797 0.277 1.00 88.62 116 THR A O 1
ATOM 997 N N . SER A 1 117 ? -3.117 5.843 -1.617 1.00 87.81 117 SER A N 1
ATOM 998 C CA . SER A 1 117 ? -3.457 7.201 -1.176 1.00 87.81 117 SER A CA 1
ATOM 999 C C . SER A 1 117 ? -4.380 7.875 -2.182 1.00 87.81 117 SER A C 1
ATOM 1001 O O . SER A 1 117 ? -4.202 7.736 -3.396 1.00 87.81 117 SER A O 1
ATOM 1003 N N . MET A 1 118 ? -5.330 8.660 -1.690 1.00 85.12 118 MET A N 1
ATOM 1004 C CA . MET A 1 118 ? -6.002 9.683 -2.473 1.00 85.12 118 MET A CA 1
ATOM 1005 C C . MET A 1 118 ? -4.994 10.779 -2.788 1.00 85.12 118 MET A C 1
ATOM 1007 O O . MET A 1 118 ? -4.353 11.330 -1.897 1.00 85.12 118 MET A O 1
ATOM 1011 N N . HIS A 1 119 ? -4.838 11.088 -4.067 1.00 68.69 119 HIS A N 1
ATOM 1012 C CA . HIS A 1 119 ? -4.062 12.237 -4.493 1.00 68.69 119 HIS A CA 1
ATOM 1013 C C . HIS A 1 119 ? -4.990 13.356 -4.924 1.00 68.69 119 HIS A C 1
ATOM 1015 O O . HIS A 1 119 ? -5.851 13.172 -5.783 1.00 68.69 119 HIS A O 1
ATOM 1021 N N . VAL A 1 120 ? -4.739 14.520 -4.332 1.00 54.94 120 VAL A N 1
ATOM 1022 C CA . VAL A 1 120 ? -5.169 15.826 -4.816 1.00 54.94 120 VAL A CA 1
ATOM 1023 C C . VAL A 1 120 ? -3.894 16.657 -4.890 1.00 54.94 120 VAL A C 1
ATOM 1025 O O . VAL A 1 120 ? -3.417 17.181 -3.887 1.00 54.94 120 VAL A O 1
ATOM 1028 N N . GLY A 1 121 ? -3.241 16.674 -6.051 1.00 51.41 121 GLY A N 1
ATOM 1029 C CA . GLY A 1 121 ? -2.003 17.434 -6.193 1.00 51.41 121 GLY A CA 1
ATOM 1030 C C . GLY A 1 121 ? -1.350 17.326 -7.561 1.00 51.41 121 GLY A C 1
ATOM 1031 O O . GLY A 1 121 ? -1.349 16.270 -8.192 1.00 51.41 121 GLY A O 1
ATOM 1032 N N . SER A 1 122 ? -0.759 18.439 -7.985 1.00 41.78 122 SER A N 1
ATOM 1033 C CA . SER A 1 122 ? 0.196 18.519 -9.085 1.00 41.78 122 SER A CA 1
ATOM 1034 C C . SER A 1 122 ? 1.606 18.316 -8.540 1.00 41.78 122 SER A C 1
ATOM 1036 O O . SER A 1 122 ? 1.994 18.979 -7.576 1.00 41.78 122 SER A O 1
ATOM 1038 N N . ARG A 1 123 ? 2.405 17.451 -9.167 1.00 39.53 123 ARG A N 1
ATOM 1039 C CA . ARG A 1 123 ? 3.843 17.387 -8.887 1.00 39.53 123 ARG A CA 1
ATOM 1040 C C . ARG A 1 123 ? 4.595 18.111 -9.992 1.00 39.53 123 ARG A C 1
ATOM 1042 O O . ARG A 1 123 ? 4.789 17.559 -11.067 1.00 39.53 123 ARG A O 1
ATOM 1049 N N . GLU A 1 124 ? 5.033 19.330 -9.715 1.00 39.34 124 GLU A N 1
ATOM 1050 C CA . GLU A 1 124 ? 6.051 19.978 -10.534 1.00 39.34 124 GLU A CA 1
ATOM 1051 C C . GLU A 1 124 ? 7.397 19.362 -10.142 1.00 39.34 124 GLU A C 1
ATOM 1053 O O . GLU A 1 124 ? 7.823 19.442 -8.989 1.00 39.34 124 GLU A O 1
ATOM 1058 N N . THR A 1 125 ? 8.028 18.647 -11.069 1.00 40.91 125 THR A N 1
ATOM 1059 C CA . THR A 1 125 ? 9.361 18.085 -10.833 1.00 40.91 125 THR A CA 1
ATOM 1060 C C . THR A 1 125 ? 10.346 18.974 -11.569 1.00 40.91 125 THR A C 1
ATOM 1062 O O . THR A 1 125 ? 10.458 18.885 -12.788 1.00 40.91 125 THR A O 1
ATOM 1065 N N . PHE A 1 126 ? 11.023 19.858 -10.839 1.00 38.72 126 PHE A N 1
ATOM 1066 C CA . PHE A 1 126 ? 12.152 20.611 -11.372 1.00 38.72 126 PHE A CA 1
ATOM 1067 C C . PHE A 1 126 ? 13.406 19.742 -11.247 1.00 38.72 126 PHE A C 1
ATOM 1069 O O . PHE A 1 126 ? 13.824 19.453 -10.121 1.00 38.72 126 PHE A O 1
ATOM 1076 N N . PRO A 1 127 ? 14.045 19.309 -12.345 1.00 44.38 127 PRO A N 1
ATOM 1077 C CA . PRO A 1 127 ? 15.455 18.990 -12.259 1.00 44.38 127 PRO A CA 1
ATOM 1078 C C . PRO A 1 127 ? 16.164 20.329 -12.049 1.00 44.38 127 PRO A C 1
ATOM 1080 O O . PRO A 1 127 ? 16.133 21.190 -12.922 1.00 44.38 127 PRO A O 1
ATOM 1083 N N . TYR A 1 128 ? 16.758 20.529 -10.873 1.00 43.62 128 TYR A N 1
ATOM 1084 C CA . TYR A 1 128 ? 17.463 21.773 -10.573 1.00 43.62 128 TYR A CA 1
ATOM 1085 C C . TYR A 1 128 ? 18.624 22.047 -11.559 1.00 43.62 128 TYR A C 1
ATOM 1087 O O . TYR A 1 128 ? 19.018 23.200 -11.641 1.00 43.62 128 TYR A O 1
ATOM 1095 N N . ASP A 1 129 ? 19.076 21.064 -12.373 1.00 42.47 129 ASP A N 1
ATOM 1096 C CA . ASP A 1 129 ? 20.205 21.227 -13.316 1.00 42.47 129 ASP A CA 1
ATOM 1097 C C . ASP A 1 129 ? 20.199 20.378 -14.631 1.00 42.47 129 ASP A C 1
ATOM 1099 O O . ASP A 1 129 ? 21.188 20.420 -15.361 1.00 42.47 129 ASP A O 1
ATOM 1103 N N . ASP A 1 130 ? 19.155 19.605 -14.999 1.00 45.38 130 ASP A N 1
ATOM 1104 C CA . ASP A 1 130 ? 19.211 18.703 -16.188 1.00 45.38 130 ASP A CA 1
ATOM 1105 C C . ASP A 1 130 ? 18.064 18.910 -17.199 1.00 45.38 130 ASP A C 1
ATOM 1107 O O . ASP A 1 130 ? 16.918 18.521 -16.972 1.00 45.38 130 ASP A O 1
ATOM 1111 N N . LEU A 1 131 ? 18.399 19.488 -18.359 1.00 48.78 131 LEU A N 1
ATOM 1112 C CA . LEU A 1 131 ? 17.484 19.779 -19.474 1.00 48.78 131 LEU A CA 1
ATOM 1113 C C . LEU A 1 131 ? 17.036 18.533 -20.265 1.00 48.78 131 LEU A C 1
ATOM 1115 O O . LEU A 1 131 ? 16.192 18.648 -21.152 1.00 48.78 131 LEU A O 1
ATOM 1119 N N . ASN A 1 132 ? 17.571 17.343 -19.972 1.00 42.16 132 ASN A N 1
ATOM 1120 C CA . ASN A 1 132 ? 17.202 16.103 -20.669 1.00 42.16 132 ASN A CA 1
ATOM 1121 C C . ASN A 1 132 ? 15.941 15.420 -20.109 1.00 42.16 132 ASN A C 1
ATOM 1123 O O . ASN A 1 132 ? 15.525 14.380 -20.627 1.00 42.16 132 ASN A O 1
ATOM 1127 N N . ILE A 1 133 ? 15.340 15.969 -19.049 1.00 41.78 133 ILE A N 1
ATOM 1128 C CA . ILE A 1 133 ? 14.173 15.403 -18.367 1.00 41.78 133 ILE A CA 1
ATOM 1129 C C . ILE A 1 133 ? 13.012 16.393 -18.505 1.00 41.78 133 ILE A C 1
ATOM 1131 O O . ILE A 1 133 ? 13.046 17.494 -17.964 1.00 41.78 133 ILE A O 1
ATOM 1135 N N . GLY A 1 134 ? 11.986 16.009 -19.268 1.00 38.06 134 GLY A N 1
ATOM 1136 C CA . GLY A 1 134 ? 10.807 16.844 -19.499 1.00 38.06 134 GLY A CA 1
ATOM 1137 C C . GLY A 1 134 ? 9.982 17.076 -18.229 1.00 38.06 134 GLY A C 1
ATOM 1138 O O . GLY A 1 134 ? 9.818 16.176 -17.405 1.00 38.06 134 GLY A O 1
ATOM 1139 N N . VAL A 1 135 ? 9.428 18.284 -18.106 1.00 41.59 135 VAL A N 1
ATOM 1140 C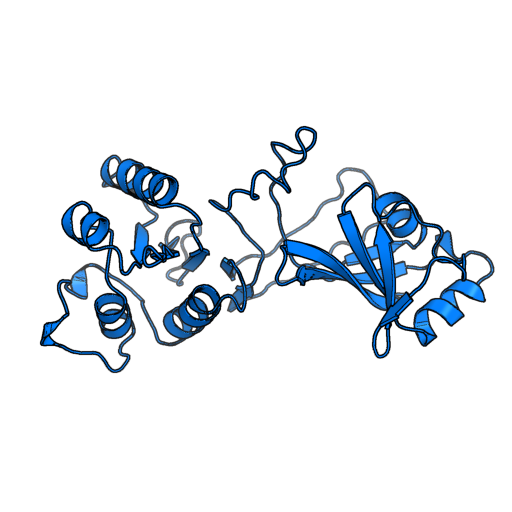 CA . VAL A 1 135 ? 8.442 18.646 -17.078 1.00 41.59 135 VAL A CA 1
ATOM 1141 C C . VAL A 1 135 ? 7.140 17.902 -17.379 1.00 41.59 135 VAL A C 1
ATOM 1143 O O . VAL A 1 135 ? 6.603 18.021 -18.480 1.00 41.59 135 VAL A O 1
ATOM 1146 N N . SER A 1 136 ? 6.621 17.138 -16.417 1.00 41.41 136 SER A N 1
ATOM 1147 C CA . SER A 1 136 ? 5.286 16.538 -16.522 1.00 41.41 136 SER A CA 1
ATOM 1148 C C . SER A 1 136 ? 4.346 17.193 -15.519 1.00 41.41 136 SER A C 1
ATOM 1150 O O . SER A 1 136 ? 4.668 17.304 -14.338 1.00 41.41 136 SER A O 1
ATOM 1152 N N . TYR A 1 137 ? 3.192 17.637 -16.016 1.00 38.69 137 TYR A N 1
ATOM 1153 C CA . TYR A 1 137 ? 2.074 18.106 -15.211 1.00 38.69 137 TYR A CA 1
ATOM 1154 C C . TYR A 1 137 ? 0.998 17.031 -15.255 1.00 38.69 137 TYR A C 1
ATOM 1156 O O . TYR A 1 137 ? 0.357 16.832 -16.283 1.00 38.69 137 TYR A O 1
ATOM 1164 N N . GLU A 1 138 ? 0.782 16.346 -14.140 1.00 44.44 138 GLU A N 1
ATOM 1165 C CA . GLU A 1 138 ? -0.384 15.485 -13.977 1.00 44.44 138 GLU A CA 1
ATOM 1166 C C . GLU A 1 138 ? -1.157 15.960 -12.754 1.00 44.44 138 GLU A C 1
ATOM 1168 O O . GLU A 1 138 ? -0.731 15.769 -11.614 1.00 44.44 138 GLU A O 1
ATOM 1173 N N . ILE A 1 139 ? -2.294 16.611 -13.002 1.00 47.16 139 ILE A N 1
ATOM 1174 C CA . ILE A 1 139 ? -3.333 16.783 -11.992 1.00 47.16 139 ILE A CA 1
ATOM 1175 C C . ILE A 1 139 ? -4.111 15.476 -12.007 1.00 47.16 139 ILE A C 1
ATOM 1177 O O . ILE A 1 139 ? -4.868 15.204 -12.937 1.00 47.16 139 ILE A O 1
ATOM 1181 N N . TYR A 1 140 ? -3.873 14.642 -11.003 1.00 54.91 140 TYR A N 1
ATOM 1182 C CA . TYR A 1 140 ? -4.658 13.436 -10.806 1.00 54.91 140 TYR A CA 1
ATOM 1183 C C . TYR A 1 140 ? -5.545 13.629 -9.587 1.00 54.91 140 TYR A C 1
ATOM 1185 O O . TYR A 1 140 ? -5.043 13.964 -8.516 1.00 54.91 140 TYR A O 1
ATOM 1193 N N . LEU A 1 141 ? -6.843 13.410 -9.781 1.00 63.69 141 LEU A N 1
ATOM 1194 C CA . LEU A 1 141 ? -7.832 13.330 -8.718 1.00 63.69 141 LEU A CA 1
ATOM 1195 C C . LEU A 1 141 ? -8.235 11.866 -8.578 1.00 63.69 141 LEU A C 1
ATOM 1197 O O . LEU A 1 141 ? -8.746 11.269 -9.525 1.00 63.69 141 LEU A O 1
ATOM 1201 N N . GLY A 1 142 ? -7.977 11.288 -7.408 1.00 76.69 142 GLY A N 1
ATOM 1202 C CA . GLY A 1 142 ? -8.428 9.941 -7.066 1.00 76.69 142 GLY A CA 1
ATOM 1203 C C . GLY A 1 142 ? -7.358 9.078 -6.411 1.00 76.69 142 GLY A C 1
ATOM 1204 O O . GLY A 1 142 ? -6.274 9.540 -6.050 1.00 76.69 142 GLY A O 1
ATOM 1205 N N . TRP A 1 143 ? -7.670 7.794 -6.263 1.00 83.81 143 TRP A N 1
ATOM 1206 C CA . TRP A 1 143 ? -6.803 6.826 -5.598 1.00 83.81 143 TRP A CA 1
ATOM 1207 C C . TRP A 1 143 ? -5.635 6.396 -6.479 1.00 83.81 143 TRP A C 1
ATOM 1209 O O . TRP A 1 143 ? -5.798 6.041 -7.650 1.00 83.81 143 TRP A O 1
ATOM 1219 N N . LYS A 1 144 ? -4.449 6.373 -5.879 1.00 79.31 144 LYS A N 1
ATOM 1220 C CA . LYS A 1 144 ? -3.229 5.804 -6.444 1.00 79.31 144 LYS A CA 1
ATOM 1221 C C . LYS A 1 144 ? -2.705 4.725 -5.510 1.00 79.31 144 LYS A C 1
ATOM 1223 O O . LYS A 1 144 ? -2.779 4.856 -4.291 1.00 79.31 144 LYS A O 1
ATOM 1228 N N . LYS A 1 145 ? -2.204 3.640 -6.086 1.00 80.81 145 LYS A N 1
ATOM 1229 C CA . LYS A 1 145 ? -1.714 2.459 -5.364 1.00 80.81 145 LYS A CA 1
ATOM 1230 C C . LYS A 1 145 ? -0.199 2.470 -5.374 1.00 80.81 145 LYS A C 1
ATOM 1232 O O . LYS A 1 145 ? 0.373 2.850 -6.390 1.00 80.81 145 LYS A O 1
ATOM 1237 N N . GLU A 1 146 ? 0.413 2.027 -4.282 1.00 66.69 146 GLU A N 1
ATOM 1238 C CA . GLU A 1 146 ? 1.864 1.906 -4.138 1.00 66.69 146 GLU A CA 1
ATOM 1239 C C . GLU A 1 146 ? 2.573 3.199 -4.536 1.00 66.69 146 GLU A C 1
ATOM 1241 O O . GLU A 1 146 ? 3.342 3.231 -5.476 1.00 66.69 146 GLU A O 1
ATOM 1246 N N . ILE A 1 147 ? 2.266 4.317 -3.903 1.00 61.38 147 ILE A N 1
ATOM 1247 C CA . ILE A 1 147 ? 2.926 5.597 -4.226 1.00 61.38 147 ILE A CA 1
ATOM 1248 C C . ILE A 1 147 ? 3.527 6.267 -3.002 1.00 61.38 147 ILE A C 1
ATOM 1250 O O . ILE A 1 147 ? 4.429 7.093 -3.113 1.00 61.38 147 ILE A O 1
ATOM 1254 N N . GLU A 1 148 ? 3.051 5.880 -1.831 1.00 65.75 148 GLU A N 1
ATOM 1255 C CA . GLU A 1 148 ? 3.395 6.479 -0.565 1.00 65.75 148 GLU A CA 1
ATOM 1256 C C . GLU A 1 148 ? 3.432 5.379 0.481 1.00 65.75 148 GLU A C 1
ATOM 1258 O O . GLU A 1 148 ? 2.532 4.545 0.532 1.00 65.75 148 GLU A O 1
ATOM 1263 N N . PHE A 1 149 ? 4.486 5.363 1.281 1.00 68.25 149 PHE A N 1
ATOM 1264 C CA . PHE A 1 149 ? 4.717 4.360 2.307 1.00 68.25 149 PHE A CA 1
ATOM 1265 C C . PHE A 1 149 ? 5.286 5.087 3.512 1.00 68.25 149 PHE A C 1
ATOM 1267 O O . PHE A 1 149 ? 6.481 5.390 3.557 1.00 68.25 149 PHE A O 1
ATOM 1274 N N . ASN A 1 150 ? 4.411 5.444 4.439 1.00 74.69 150 ASN A N 1
ATOM 1275 C CA . ASN A 1 150 ? 4.775 6.250 5.594 1.00 74.69 150 ASN A CA 1
ATOM 1276 C C . ASN A 1 150 ? 5.329 5.372 6.716 1.00 74.69 150 ASN A C 1
ATOM 1278 O O . ASN A 1 150 ? 6.176 5.815 7.492 1.00 74.69 150 ASN A O 1
ATOM 1282 N N . TYR A 1 151 ? 4.883 4.117 6.784 1.00 73.50 151 TYR A N 1
ATOM 1283 C CA . TYR A 1 151 ? 5.186 3.219 7.897 1.00 73.50 151 TYR A CA 1
ATOM 1284 C C . TYR A 1 151 ? 5.672 1.832 7.468 1.00 73.50 151 TYR A C 1
ATOM 1286 O O . TYR A 1 151 ? 5.982 0.998 8.324 1.00 73.50 151 TYR A O 1
ATOM 1294 N N . PHE A 1 152 ? 5.780 1.575 6.165 1.00 66.56 152 PHE A N 1
ATOM 1295 C CA . PHE A 1 152 ? 6.338 0.345 5.634 1.00 66.56 152 PHE A CA 1
ATOM 1296 C C . PHE A 1 152 ? 7.802 0.203 6.039 1.00 66.56 152 PHE A C 1
ATOM 1298 O O . PHE A 1 152 ? 8.674 0.988 5.661 1.00 66.56 152 PHE A O 1
ATOM 1305 N N . VAL A 1 153 ? 8.085 -0.863 6.778 1.00 61.03 153 VAL A N 1
ATOM 1306 C CA . VAL A 1 153 ? 9.451 -1.272 7.074 1.00 61.03 153 VAL A CA 1
ATOM 1307 C C . VAL A 1 153 ? 9.812 -2.397 6.125 1.00 61.03 153 VAL A C 1
ATOM 1309 O O . VAL A 1 153 ? 9.261 -3.494 6.212 1.00 61.03 153 VAL A O 1
ATOM 1312 N N . THR A 1 154 ? 10.771 -2.137 5.239 1.00 53.31 154 THR A N 1
ATOM 1313 C CA . THR A 1 154 ? 11.350 -3.172 4.383 1.00 53.31 154 THR A CA 1
ATOM 1314 C C . THR A 1 154 ? 11.832 -4.336 5.257 1.00 53.31 154 THR A C 1
ATOM 1316 O O . THR A 1 154 ? 12.654 -4.103 6.152 1.00 53.31 154 THR A O 1
ATOM 1319 N N . PRO A 1 155 ? 11.343 -5.576 5.040 1.00 48.44 155 PRO A N 1
ATOM 1320 C CA . PRO A 1 155 ? 11.750 -6.719 5.849 1.00 48.44 155 PRO A CA 1
ATOM 1321 C C . PRO A 1 155 ? 13.271 -6.878 5.864 1.00 48.44 155 PRO A C 1
ATOM 1323 O O . PRO A 1 155 ? 13.927 -6.638 4.854 1.00 48.44 155 PRO A O 1
ATOM 1326 N N . GLU A 1 156 ? 13.830 -7.316 6.992 1.00 45.66 156 GLU A N 1
ATOM 1327 C CA . GLU A 1 156 ? 15.277 -7.289 7.257 1.00 45.66 156 GLU A CA 1
ATOM 1328 C C . GLU A 1 156 ? 16.117 -7.987 6.177 1.00 45.66 156 GLU A C 1
ATOM 1330 O O . GLU A 1 156 ? 17.113 -7.438 5.718 1.00 45.66 156 GLU A O 1
ATOM 1335 N N . LYS A 1 157 ? 15.646 -9.128 5.660 1.00 38.91 157 LYS A N 1
ATOM 1336 C CA . LYS A 1 157 ? 16.284 -9.854 4.543 1.00 38.91 157 LYS A CA 1
ATOM 1337 C C . LYS A 1 157 ? 16.396 -9.059 3.229 1.00 38.91 157 LYS A C 1
ATOM 1339 O O . LYS A 1 157 ? 17.124 -9.475 2.335 1.00 38.91 157 LYS A O 1
ATOM 1344 N N . TYR A 1 158 ? 15.664 -7.954 3.105 1.00 38.84 158 TYR A N 1
ATOM 1345 C CA . TYR A 1 158 ? 15.656 -7.045 1.957 1.00 38.84 158 TYR A CA 1
ATOM 1346 C C . TYR A 1 158 ? 16.198 -5.649 2.311 1.00 38.84 158 TYR A C 1
ATOM 1348 O O . TYR A 1 158 ? 16.230 -4.760 1.459 1.00 38.84 158 TYR A O 1
ATOM 1356 N N . ARG A 1 159 ? 16.610 -5.421 3.565 1.00 41.38 159 ARG A N 1
ATOM 1357 C CA . ARG A 1 159 ? 17.113 -4.130 4.033 1.00 41.38 159 ARG A CA 1
ATOM 1358 C C . ARG A 1 159 ? 18.564 -3.974 3.580 1.00 41.38 159 ARG A C 1
ATOM 1360 O O . ARG A 1 159 ? 19.466 -4.608 4.112 1.00 41.38 159 ARG A O 1
ATOM 1367 N N . ASN A 1 160 ? 18.801 -3.132 2.578 1.00 42.59 160 ASN A N 1
ATOM 1368 C CA . ASN A 1 160 ? 20.157 -2.755 2.191 1.00 42.59 160 ASN A CA 1
ATOM 1369 C C . ASN A 1 160 ? 20.653 -1.655 3.141 1.00 42.59 160 ASN A C 1
ATOM 1371 O O . ASN A 1 160 ? 20.147 -0.533 3.099 1.00 42.59 160 ASN A O 1
ATOM 1375 N N . ASP A 1 161 ? 21.645 -1.956 3.983 1.00 43.44 161 ASP A N 1
ATOM 1376 C CA . ASP A 1 161 ? 22.206 -1.006 4.957 1.00 43.44 161 ASP A CA 1
ATOM 1377 C C . ASP A 1 161 ? 22.742 0.293 4.330 1.00 43.44 161 ASP A C 1
ATOM 1379 O O . ASP A 1 161 ? 22.887 1.293 5.030 1.00 43.44 161 ASP A O 1
ATOM 1383 N N . LYS A 1 162 ? 22.992 0.309 3.012 1.00 41.16 162 LYS A N 1
ATOM 1384 C CA . LYS A 1 162 ? 23.436 1.496 2.266 1.00 41.16 162 LYS A CA 1
ATOM 1385 C C . LYS A 1 162 ? 22.303 2.442 1.838 1.00 41.16 162 LYS A C 1
ATOM 1387 O O . LYS A 1 162 ? 22.599 3.503 1.302 1.00 41.16 162 LYS A O 1
ATOM 1392 N N . LEU A 1 163 ? 21.030 2.082 2.031 1.00 37.78 163 LEU A N 1
ATOM 1393 C CA . LEU A 1 163 ? 19.864 2.827 1.518 1.00 37.78 163 LEU A CA 1
ATOM 1394 C C . LEU A 1 163 ? 18.860 3.225 2.618 1.00 37.78 163 LEU A C 1
ATOM 1396 O O . LEU A 1 163 ? 17.675 3.387 2.336 1.00 37.78 163 LEU A O 1
ATOM 1400 N N . LYS A 1 164 ? 19.326 3.372 3.867 1.00 35.25 164 LYS A N 1
ATOM 1401 C CA . LYS A 1 164 ? 18.481 3.506 5.070 1.00 35.25 164 LYS A CA 1
ATOM 1402 C C . LYS A 1 164 ? 17.479 4.672 5.083 1.00 35.25 164 LYS A C 1
ATOM 1404 O O . LYS A 1 164 ? 16.496 4.545 5.803 1.00 35.25 164 LYS A O 1
ATOM 1409 N N . ASP A 1 165 ? 17.649 5.706 4.255 1.00 32.97 165 ASP A N 1
ATOM 1410 C CA . ASP A 1 165 ? 16.856 6.947 4.355 1.00 32.97 165 ASP A CA 1
ATOM 1411 C C . ASP A 1 165 ? 16.073 7.341 3.090 1.00 32.97 165 ASP A C 1
ATOM 1413 O O . ASP A 1 165 ? 15.533 8.443 3.009 1.00 32.97 165 ASP A O 1
ATOM 1417 N N . ASN A 1 166 ? 15.964 6.466 2.086 1.00 31.61 166 ASN A N 1
ATOM 1418 C CA . ASN A 1 166 ? 15.258 6.834 0.858 1.00 31.61 166 ASN A CA 1
ATOM 1419 C C . ASN A 1 166 ? 13.791 6.396 0.889 1.00 31.61 166 ASN A C 1
ATOM 1421 O O . ASN A 1 166 ? 13.469 5.213 0.786 1.00 31.61 166 ASN A O 1
ATOM 1425 N N . PHE A 1 167 ? 12.904 7.387 0.989 1.00 34.06 167 PHE A N 1
ATOM 1426 C CA . PHE A 1 167 ? 11.477 7.303 0.687 1.00 34.06 167 PHE A CA 1
ATOM 1427 C C . PHE A 1 167 ? 11.240 6.477 -0.589 1.00 34.06 167 PHE A C 1
ATOM 1429 O O . PHE A 1 167 ? 11.682 6.850 -1.678 1.00 34.06 167 PHE A O 1
ATOM 1436 N N . HIS A 1 168 ? 10.547 5.345 -0.465 1.00 35.16 168 HIS A N 1
ATOM 1437 C CA . HIS A 1 168 ? 10.196 4.495 -1.601 1.00 35.16 168 HIS A CA 1
ATOM 1438 C C . HIS A 1 168 ? 8.913 5.026 -2.245 1.00 35.16 168 HIS A C 1
ATOM 1440 O O . HIS A 1 168 ? 7.831 4.515 -2.005 1.00 35.16 168 HIS A O 1
ATOM 1446 N N . ILE A 1 169 ? 9.017 6.073 -3.059 1.00 34.47 169 ILE A N 1
ATOM 1447 C CA . ILE A 1 169 ? 7.898 6.497 -3.911 1.00 34.47 169 ILE A CA 1
ATOM 1448 C C . ILE A 1 169 ? 7.833 5.530 -5.096 1.00 34.47 169 ILE A C 1
ATOM 1450 O O . ILE A 1 169 ? 8.747 5.506 -5.925 1.00 34.47 169 ILE A O 1
ATOM 1454 N N . TYR A 1 170 ? 6.764 4.743 -5.184 1.00 36.91 170 TYR A N 1
ATOM 1455 C CA . TYR A 1 170 ? 6.426 3.975 -6.383 1.00 36.91 170 TYR A CA 1
ATOM 1456 C C . TYR A 1 170 ? 5.461 4.774 -7.286 1.00 36.91 170 TYR A C 1
ATOM 1458 O O . TYR A 1 170 ? 4.908 5.788 -6.887 1.00 36.91 170 TYR A O 1
ATOM 1466 N N . PHE A 1 171 ? 5.361 4.355 -8.548 1.00 40.94 171 PHE A N 1
ATOM 1467 C CA . PHE A 1 171 ? 4.581 4.896 -9.675 1.00 40.94 171 PHE A CA 1
ATOM 1468 C C . PHE A 1 171 ? 4.859 6.318 -10.202 1.00 40.94 171 PHE A C 1
ATOM 1470 O O . PHE A 1 171 ? 4.259 7.317 -9.810 1.00 40.94 171 PHE A O 1
ATOM 1477 N N . GLN A 1 172 ? 5.628 6.348 -11.294 1.00 48.59 172 GLN A N 1
ATOM 1478 C CA . GLN A 1 172 ? 5.305 7.160 -12.468 1.00 48.59 172 GLN A CA 1
ATOM 1479 C C . GLN A 1 172 ? 5.769 6.403 -13.718 1.00 48.59 172 GLN A C 1
ATOM 1481 O O . GLN A 1 172 ? 6.806 5.738 -13.664 1.00 48.59 172 GLN A O 1
ATOM 1486 N N . MET A 1 173 ? 5.020 6.501 -14.821 1.00 51.75 173 MET A N 1
ATOM 1487 C CA . MET A 1 173 ? 5.565 6.193 -16.141 1.00 51.75 173 MET A CA 1
ATOM 1488 C C . MET A 1 173 ? 6.738 7.141 -16.366 1.00 51.75 173 MET A C 1
ATOM 1490 O O . MET A 1 173 ? 6.541 8.338 -16.567 1.00 51.75 173 MET A O 1
ATOM 1494 N N . LYS A 1 174 ? 7.965 6.642 -16.240 1.00 62.94 174 LYS A N 1
ATOM 1495 C CA . LYS A 1 174 ? 9.157 7.470 -16.405 1.00 62.94 174 LYS A CA 1
ATOM 1496 C C . LYS A 1 174 ? 9.722 7.239 -17.790 1.00 62.94 174 LYS A C 1
ATOM 1498 O O . LYS A 1 174 ? 9.929 6.102 -18.202 1.00 62.94 174 LYS A O 1
ATOM 1503 N N . LYS A 1 175 ? 9.991 8.333 -18.500 1.00 76.75 175 LYS A N 1
ATOM 1504 C CA . LYS A 1 175 ? 10.816 8.307 -19.705 1.00 76.75 175 LYS A CA 1
ATOM 1505 C C . LYS A 1 175 ? 12.270 8.157 -19.239 1.00 76.75 175 LYS A C 1
ATOM 1507 O O . LYS A 1 175 ? 12.819 9.066 -18.625 1.00 76.75 175 LYS A O 1
ATOM 1512 N N . MET A 1 176 ? 12.870 6.991 -19.459 1.00 75.12 176 MET A N 1
ATOM 1513 C CA . MET A 1 176 ? 14.250 6.673 -19.079 1.00 75.12 176 MET A CA 1
ATOM 1514 C C . MET A 1 176 ? 15.075 6.366 -20.323 1.00 75.12 176 MET A C 1
ATOM 1516 O O . MET A 1 176 ? 14.643 5.579 -21.160 1.00 75.12 176 MET A O 1
ATOM 1520 N N . LYS A 1 177 ? 16.282 6.930 -20.429 1.00 82.44 177 LYS A N 1
ATOM 1521 C CA . LYS A 1 177 ? 17.238 6.485 -21.451 1.00 82.44 177 LYS A CA 1
ATOM 1522 C C . LYS A 1 177 ? 17.705 5.057 -21.165 1.00 82.44 177 LYS A C 1
ATOM 1524 O O . LYS A 1 177 ? 17.910 4.700 -20.003 1.00 82.44 177 LYS A O 1
ATOM 1529 N N . VAL A 1 178 ? 17.966 4.276 -22.210 1.00 85.38 178 VAL A N 1
ATOM 1530 C CA . VAL A 1 178 ? 18.563 2.931 -22.107 1.00 85.38 178 VAL A CA 1
ATOM 1531 C C . VAL A 1 178 ? 19.878 2.957 -21.326 1.00 85.38 178 VAL A C 1
ATOM 1533 O O . VAL A 1 178 ? 20.098 2.095 -20.481 1.00 85.38 178 VAL A O 1
ATOM 1536 N N . SER A 1 179 ? 20.714 3.982 -21.509 1.00 78.19 179 SER A N 1
ATOM 1537 C CA . SER A 1 179 ? 21.942 4.172 -20.716 1.00 78.19 179 SER A CA 1
ATOM 1538 C C . SER A 1 179 ? 21.689 4.249 -19.203 1.00 78.19 179 SER A C 1
ATOM 1540 O O . SER A 1 179 ? 22.438 3.673 -18.414 1.00 78.19 179 SER A O 1
ATOM 1542 N N . VAL A 1 180 ? 20.609 4.908 -18.780 1.00 76.25 180 VAL A N 1
ATOM 1543 C CA . VAL A 1 180 ? 20.219 4.987 -17.364 1.00 76.25 180 VAL A CA 1
ATOM 1544 C C . VAL A 1 180 ? 19.733 3.628 -16.861 1.00 76.25 180 VAL A C 1
ATOM 1546 O O . VAL A 1 180 ? 20.049 3.244 -15.737 1.00 76.25 180 VAL A O 1
ATOM 1549 N N . ILE A 1 181 ? 18.998 2.880 -17.687 1.00 81.62 181 ILE A N 1
ATOM 1550 C CA . ILE A 1 181 ? 18.521 1.534 -17.342 1.00 81.62 181 ILE A CA 1
ATOM 1551 C C . ILE A 1 181 ? 19.704 0.570 -17.188 1.00 81.62 181 ILE A C 1
ATOM 1553 O O . ILE A 1 181 ? 19.784 -0.126 -16.176 1.00 81.62 181 ILE A O 1
ATOM 1557 N N . ASN A 1 182 ? 20.656 0.597 -18.123 1.00 77.88 182 ASN A N 1
ATOM 1558 C CA . ASN A 1 182 ? 21.899 -0.171 -18.052 1.00 77.88 182 ASN A CA 1
ATOM 1559 C C . ASN A 1 182 ? 22.621 0.049 -16.716 1.00 77.88 182 ASN A C 1
ATOM 1561 O O . ASN A 1 182 ? 22.968 -0.909 -16.029 1.00 77.88 182 ASN A O 1
ATOM 1565 N N . ASN A 1 183 ? 22.751 1.307 -16.290 1.00 71.94 183 ASN A N 1
ATOM 1566 C CA . ASN A 1 183 ? 23.376 1.639 -15.011 1.00 71.94 183 ASN A CA 1
ATOM 1567 C C . ASN A 1 183 ? 22.543 1.181 -13.802 1.00 71.94 183 ASN A C 1
ATOM 1569 O O . ASN A 1 183 ? 23.095 0.677 -12.827 1.00 71.94 183 ASN A O 1
ATOM 1573 N N . LEU A 1 184 ? 21.217 1.349 -13.842 1.00 70.81 184 LEU A N 1
ATOM 1574 C CA . LEU A 1 184 ? 20.335 1.054 -12.707 1.00 70.81 184 LEU A CA 1
ATOM 1575 C C . LEU A 1 184 ? 20.239 -0.444 -12.385 1.00 70.81 184 LEU A C 1
ATOM 1577 O O . LEU A 1 184 ? 20.073 -0.804 -11.213 1.00 70.81 184 LEU A O 1
ATOM 1581 N N . PHE A 1 185 ? 20.296 -1.279 -13.422 1.00 72.81 185 PHE A N 1
ATOM 1582 C CA . PHE A 1 185 ? 20.190 -2.737 -13.338 1.00 72.81 185 PHE A CA 1
ATOM 1583 C C . PHE A 1 185 ? 21.530 -3.446 -13.528 1.00 72.81 185 PHE A C 1
ATOM 1585 O O . PHE A 1 185 ? 21.557 -4.670 -13.530 1.00 72.81 185 PHE A O 1
ATOM 1592 N N . ASN A 1 186 ? 22.625 -2.695 -13.687 1.00 75.75 186 ASN A N 1
ATOM 1593 C CA . ASN A 1 186 ? 23.945 -3.234 -14.003 1.00 75.75 186 ASN A CA 1
ATOM 1594 C C . ASN A 1 186 ? 23.907 -4.209 -15.198 1.00 75.75 186 ASN A C 1
ATOM 1596 O O . ASN A 1 186 ? 24.447 -5.315 -15.154 1.00 75.75 186 ASN A O 1
ATOM 1600 N N . ILE A 1 187 ? 23.230 -3.784 -16.266 1.00 82.38 187 ILE A N 1
ATOM 1601 C CA . ILE A 1 187 ? 23.060 -4.553 -17.498 1.00 82.38 187 ILE A CA 1
ATOM 1602 C C . ILE A 1 187 ? 23.629 -3.846 -18.702 1.00 82.38 187 ILE A C 1
ATOM 1604 O O . ILE A 1 187 ? 23.743 -2.626 -18.743 1.00 82.38 187 ILE A O 1
ATOM 1608 N N . ASN A 1 188 ? 23.889 -4.642 -19.730 1.00 85.62 188 ASN A N 1
ATOM 1609 C CA . ASN A 1 188 ? 23.874 -4.159 -21.093 1.00 85.62 188 ASN A CA 1
ATOM 1610 C C . ASN A 1 188 ? 22.632 -4.729 -21.786 1.00 85.62 188 ASN A C 1
ATOM 1612 O O . ASN A 1 188 ? 22.629 -5.909 -22.127 1.00 85.62 188 ASN A O 1
ATOM 1616 N N . ILE A 1 189 ? 21.592 -3.908 -21.979 1.00 84.50 189 ILE A N 1
ATOM 1617 C CA . ILE A 1 189 ? 20.317 -4.345 -22.578 1.00 84.50 189 ILE A CA 1
ATOM 1618 C C . ILE A 1 189 ? 20.516 -5.042 -23.932 1.00 84.50 189 ILE A C 1
ATOM 1620 O O . ILE A 1 189 ? 19.779 -5.969 -24.251 1.00 84.50 189 ILE A O 1
ATOM 1624 N N . THR A 1 190 ? 21.520 -4.649 -24.719 1.00 84.75 190 THR A N 1
ATOM 1625 C CA . THR A 1 190 ? 21.771 -5.240 -26.043 1.00 84.75 190 THR A CA 1
ATOM 1626 C C . THR A 1 190 ? 22.485 -6.592 -25.997 1.00 84.75 190 THR A C 1
ATOM 1628 O O . THR A 1 190 ? 22.649 -7.221 -27.039 1.00 84.75 190 THR A O 1
ATOM 1631 N N . ASN A 1 191 ? 22.899 -7.072 -24.821 1.00 84.69 191 ASN A N 1
ATOM 1632 C CA . ASN A 1 191 ? 23.431 -8.423 -24.674 1.00 84.69 191 ASN A CA 1
ATOM 1633 C C . ASN A 1 191 ? 22.274 -9.434 -24.677 1.00 84.69 191 ASN A C 1
ATOM 1635 O O . ASN A 1 191 ? 21.408 -9.372 -23.813 1.00 84.69 191 ASN A O 1
ATOM 1639 N N . THR A 1 192 ? 22.251 -10.367 -25.626 1.00 76.75 192 THR A N 1
ATOM 1640 C CA . THR A 1 192 ? 21.184 -11.375 -25.757 1.00 76.75 192 THR A CA 1
ATOM 1641 C C . THR A 1 192 ? 21.257 -12.481 -24.705 1.00 76.75 192 THR A C 1
ATOM 1643 O O . THR A 1 192 ? 20.232 -13.068 -24.372 1.00 76.75 192 THR A O 1
ATOM 1646 N N . ASP A 1 193 ? 22.436 -12.745 -24.140 1.00 85.06 193 ASP A N 1
ATOM 1647 C CA . ASP A 1 193 ? 22.685 -13.941 -23.319 1.00 85.06 193 ASP A CA 1
ATOM 1648 C C . ASP A 1 193 ? 22.169 -13.817 -21.877 1.00 85.06 193 ASP A C 1
ATOM 1650 O O . ASP A 1 193 ? 22.196 -14.779 -21.111 1.00 85.06 193 ASP A O 1
ATOM 1654 N N . ILE A 1 194 ? 21.719 -12.623 -21.484 1.00 82.06 194 ILE A N 1
ATOM 1655 C CA . ILE A 1 194 ? 21.281 -12.320 -20.114 1.00 82.06 194 ILE A CA 1
ATOM 1656 C C . ILE A 1 194 ? 19.762 -12.406 -19.930 1.00 82.06 194 ILE A C 1
ATOM 1658 O O . ILE A 1 194 ? 19.273 -12.208 -18.817 1.00 82.06 194 ILE A O 1
ATOM 1662 N N . TRP A 1 195 ? 19.012 -12.646 -21.006 1.00 87.81 195 TRP A N 1
ATOM 1663 C CA . TRP A 1 195 ? 17.556 -12.600 -20.989 1.00 87.81 195 TRP A CA 1
ATOM 1664 C C . TRP A 1 195 ? 16.941 -13.981 -20.787 1.00 87.81 195 TRP A C 1
ATOM 1666 O O . TRP A 1 195 ? 17.259 -14.941 -21.483 1.00 87.81 195 TRP A O 1
ATOM 1676 N N . GLU A 1 196 ? 15.997 -14.057 -19.857 1.00 88.81 196 GLU A N 1
ATOM 1677 C CA . GLU A 1 196 ? 15.144 -15.220 -19.644 1.00 88.81 196 GLU A CA 1
ATOM 1678 C C . GLU A 1 196 ? 13.780 -14.969 -20.296 1.00 88.81 196 GLU A C 1
ATOM 1680 O O . GLU A 1 196 ? 13.173 -13.917 -20.078 1.00 88.81 196 GLU A O 1
ATOM 1685 N N . ASP A 1 197 ? 13.263 -15.929 -21.064 1.00 83.62 1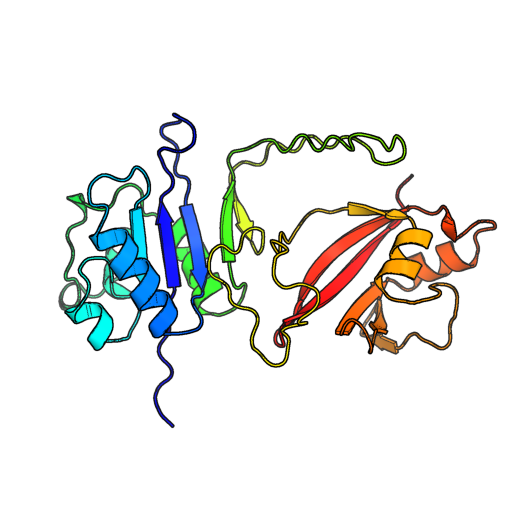97 ASP A N 1
ATOM 1686 C CA . ASP A 1 197 ? 11.885 -15.861 -21.564 1.00 83.62 197 ASP A CA 1
ATOM 1687 C C . ASP A 1 197 ? 10.893 -15.983 -20.395 1.00 83.62 197 ASP A C 1
ATOM 1689 O O . ASP A 1 197 ? 10.938 -16.917 -19.585 1.00 83.62 197 ASP A O 1
ATOM 1693 N N . ALA A 1 198 ? 9.990 -15.011 -20.298 1.00 74.94 198 ALA A N 1
ATOM 1694 C CA . ALA A 1 198 ? 8.968 -14.916 -19.277 1.00 74.94 198 ALA A CA 1
ATOM 1695 C C . ALA A 1 198 ? 7.610 -14.513 -19.874 1.00 74.94 198 ALA A C 1
ATOM 1697 O O . ALA A 1 198 ? 7.084 -13.440 -19.579 1.00 74.94 198 ALA A O 1
ATOM 1698 N N . LYS A 1 199 ? 6.994 -15.420 -20.648 1.00 71.81 199 LYS A N 1
ATOM 1699 C CA . LYS A 1 199 ? 5.589 -15.325 -21.107 1.00 71.81 199 LYS A CA 1
ATOM 1700 C C . LYS A 1 199 ? 5.276 -13.985 -21.793 1.00 71.81 199 LYS A C 1
ATOM 1702 O O . LYS A 1 199 ? 4.430 -13.224 -21.321 1.00 71.81 199 LYS A O 1
ATOM 1707 N N . GLY A 1 200 ? 5.941 -13.723 -22.916 1.00 73.81 200 GLY A N 1
ATOM 1708 C CA . GLY A 1 200 ? 5.728 -12.513 -23.726 1.00 73.81 200 GLY A CA 1
ATOM 1709 C C . GLY A 1 200 ? 6.593 -11.314 -23.321 1.00 73.81 200 GLY A C 1
ATOM 1710 O O . GLY A 1 200 ? 6.442 -10.233 -23.884 1.00 73.81 200 GLY A O 1
ATOM 1711 N N . TYR A 1 201 ? 7.506 -11.506 -22.367 1.00 85.06 201 TYR A N 1
ATOM 1712 C CA . TYR A 1 201 ? 8.560 -10.560 -22.017 1.00 85.06 201 TYR A CA 1
ATOM 1713 C C . TYR A 1 201 ? 9.894 -11.290 -21.931 1.00 85.06 201 TYR A C 1
ATOM 1715 O O . TYR A 1 201 ? 9.952 -12.421 -21.448 1.00 85.06 201 TYR A O 1
ATOM 1723 N N . TYR A 1 202 ? 10.966 -10.593 -22.281 1.00 90.38 202 TYR A N 1
ATOM 1724 C CA . TYR A 1 202 ? 12.295 -10.920 -21.800 1.00 90.38 202 TYR A CA 1
ATOM 1725 C C . TYR A 1 202 ? 12.495 -10.328 -20.416 1.00 90.38 202 TYR A C 1
ATOM 1727 O O . TYR A 1 202 ? 12.226 -9.150 -20.166 1.00 90.38 202 TYR A O 1
ATOM 1735 N N . LYS A 1 203 ? 12.966 -11.170 -19.505 1.00 91.31 203 LYS A N 1
ATOM 1736 C CA . LYS A 1 203 ? 13.216 -10.837 -18.113 1.00 91.31 203 LYS A CA 1
ATOM 1737 C C . LYS A 1 203 ? 14.709 -10.892 -17.840 1.00 91.31 203 LYS A C 1
ATOM 1739 O O . LYS A 1 203 ? 15.364 -11.890 -18.114 1.00 91.31 203 LYS A O 1
ATOM 1744 N N . TYR A 1 204 ? 15.211 -9.847 -17.207 1.00 90.50 204 TYR A N 1
ATOM 1745 C CA . TYR A 1 204 ? 16.518 -9.825 -16.578 1.00 90.50 204 TYR A CA 1
ATOM 1746 C C . TYR A 1 204 ? 16.365 -9.717 -15.057 1.00 90.50 204 TYR A C 1
ATOM 1748 O O . TYR A 1 204 ? 15.470 -9.028 -14.557 1.00 90.50 204 TYR A O 1
ATOM 1756 N N . TYR A 1 205 ? 17.249 -10.382 -14.315 1.00 87.38 205 TYR A N 1
ATOM 1757 C CA . TYR A 1 205 ? 17.363 -10.257 -12.865 1.00 87.38 205 TYR A CA 1
ATOM 1758 C C . TYR A 1 205 ? 18.767 -9.785 -12.489 1.00 87.38 205 TYR A C 1
ATOM 1760 O O . TYR A 1 205 ? 19.739 -10.478 -12.777 1.00 87.38 205 TYR A O 1
ATOM 1768 N N . ASP A 1 206 ? 18.857 -8.638 -11.812 1.00 80.06 206 ASP A N 1
ATOM 1769 C CA . ASP A 1 206 ? 20.113 -8.153 -11.241 1.00 80.06 206 ASP A CA 1
ATOM 1770 C C . ASP A 1 206 ? 20.347 -8.832 -9.883 1.00 80.06 206 ASP A C 1
ATOM 1772 O O . ASP A 1 206 ? 19.637 -8.514 -8.920 1.00 80.06 206 ASP A O 1
ATOM 1776 N N . PRO A 1 207 ? 21.342 -9.724 -9.745 1.00 74.38 207 PRO A N 1
ATOM 1777 C CA . PRO A 1 207 ? 21.626 -10.368 -8.470 1.00 74.38 207 PRO A CA 1
ATOM 1778 C C . PRO A 1 207 ? 22.183 -9.401 -7.414 1.00 74.38 207 PRO A C 1
ATOM 1780 O O . PRO A 1 207 ? 22.075 -9.699 -6.225 1.00 74.38 207 PRO A O 1
ATOM 1783 N N . ILE A 1 208 ? 22.766 -8.259 -7.810 1.00 71.75 208 ILE A N 1
ATOM 1784 C CA . ILE A 1 208 ? 23.389 -7.300 -6.886 1.00 71.75 208 ILE A CA 1
ATOM 1785 C C . ILE A 1 208 ? 22.323 -6.433 -6.224 1.00 71.75 208 ILE A C 1
ATOM 1787 O O . ILE A 1 208 ? 22.251 -6.365 -4.997 1.00 71.75 208 ILE A O 1
ATOM 1791 N N . SER A 1 209 ? 21.495 -5.756 -7.024 1.00 62.00 209 SER A N 1
ATOM 1792 C CA . SER A 1 209 ? 20.438 -4.891 -6.493 1.00 62.00 209 SER A CA 1
ATOM 1793 C C . SER A 1 209 ? 19.115 -5.616 -6.242 1.00 62.00 209 SER A C 1
ATOM 1795 O O . SER A 1 209 ? 18.196 -5.007 -5.695 1.00 62.00 209 SER A O 1
ATOM 1797 N N . GLN A 1 210 ? 19.030 -6.905 -6.594 1.00 71.31 210 GLN A N 1
ATOM 1798 C CA . GLN A 1 210 ? 17.832 -7.741 -6.480 1.00 71.31 210 GLN A CA 1
ATOM 1799 C C . GLN A 1 210 ? 16.614 -7.117 -7.172 1.00 71.31 210 GLN A C 1
ATOM 1801 O O . GLN A 1 210 ? 15.500 -7.131 -6.653 1.00 71.31 210 GLN A O 1
ATOM 1806 N N . LYS A 1 211 ? 16.815 -6.542 -8.356 1.00 78.69 211 LYS A N 1
ATOM 1807 C CA . LYS A 1 211 ? 15.738 -5.951 -9.157 1.00 78.69 211 LYS A CA 1
ATOM 1808 C C . LYS A 1 211 ? 15.498 -6.784 -10.402 1.00 78.69 211 LYS A C 1
ATOM 1810 O O . LYS A 1 211 ? 16.386 -7.492 -10.875 1.00 78.69 211 LYS A O 1
ATOM 1815 N N . ARG A 1 212 ? 14.296 -6.682 -10.954 1.00 83.75 212 ARG A N 1
ATOM 1816 C CA . ARG A 1 212 ? 13.930 -7.317 -12.218 1.00 83.75 212 ARG A CA 1
ATOM 1817 C C . ARG A 1 212 ? 13.582 -6.264 -13.243 1.00 83.75 212 ARG A C 1
ATOM 1819 O O . ARG A 1 212 ? 12.884 -5.302 -12.931 1.00 83.75 212 ARG A O 1
ATOM 1826 N N . PHE A 1 213 ? 14.045 -6.483 -14.460 1.00 88.19 213 PHE A N 1
ATOM 1827 C CA . PHE A 1 213 ? 13.689 -5.667 -15.603 1.00 88.19 213 PHE A CA 1
ATOM 1828 C C . PHE A 1 213 ? 13.013 -6.545 -16.651 1.00 88.19 213 PHE A C 1
ATOM 1830 O O . PHE A 1 213 ? 13.494 -7.632 -16.960 1.00 88.19 213 PHE A O 1
ATOM 1837 N N . PHE A 1 214 ? 11.884 -6.080 -17.161 1.00 91.69 214 PHE A N 1
ATOM 1838 C CA . PHE A 1 214 ? 11.059 -6.759 -18.141 1.00 91.69 214 PHE A CA 1
ATOM 1839 C C . PHE A 1 214 ? 10.941 -5.877 -19.375 1.00 91.69 214 PHE A C 1
ATOM 1841 O O . PHE A 1 214 ? 10.644 -4.687 -19.266 1.00 91.69 214 PHE A O 1
ATOM 1848 N N . ILE A 1 215 ? 11.131 -6.459 -20.550 1.00 92.38 215 ILE A N 1
ATOM 1849 C CA . ILE A 1 215 ? 11.001 -5.765 -21.828 1.00 92.38 215 ILE A CA 1
ATOM 1850 C C . ILE A 1 215 ? 10.331 -6.680 -22.846 1.00 92.38 215 ILE A C 1
ATOM 1852 O O . ILE A 1 215 ? 10.574 -7.884 -22.860 1.00 92.38 215 ILE A O 1
ATOM 1856 N N . GLN A 1 216 ? 9.442 -6.128 -23.668 1.00 90.38 216 GLN A N 1
ATOM 1857 C CA . GLN A 1 216 ? 8.852 -6.883 -24.771 1.00 90.38 216 GLN A CA 1
ATOM 1858 C C . GLN A 1 216 ? 9.914 -7.165 -25.836 1.00 90.38 216 GLN A C 1
ATOM 1860 O O . GLN A 1 216 ? 10.756 -6.310 -26.110 1.00 90.38 216 GLN A O 1
ATOM 1865 N N . GLU A 1 217 ? 9.843 -8.342 -26.453 1.00 87.62 217 GLU A N 1
ATOM 1866 C CA . GLU A 1 217 ? 10.748 -8.761 -27.531 1.00 87.62 217 GLU A CA 1
ATOM 1867 C C . GLU A 1 217 ? 10.820 -7.721 -28.655 1.00 87.62 217 GLU A C 1
ATOM 1869 O O . GLU A 1 217 ? 11.910 -7.280 -29.008 1.00 87.62 217 GLU A O 1
ATOM 1874 N N . GLU A 1 218 ? 9.671 -7.215 -29.112 1.00 88.81 218 GLU A N 1
ATOM 1875 C CA . GLU A 1 218 ? 9.599 -6.189 -30.161 1.00 88.81 218 GLU A CA 1
ATOM 1876 C C . GLU A 1 218 ? 10.385 -4.914 -29.803 1.00 88.81 218 GLU A C 1
ATOM 1878 O O . GLU A 1 218 ? 11.087 -4.349 -30.642 1.00 88.81 218 GLU A O 1
ATOM 1883 N N . LEU A 1 219 ? 10.311 -4.462 -28.546 1.00 90.81 219 LEU A N 1
ATOM 1884 C CA . LEU A 1 219 ? 11.047 -3.279 -28.088 1.00 90.81 219 LEU A CA 1
ATOM 1885 C C . LEU A 1 219 ? 12.545 -3.557 -28.002 1.00 90.81 219 LEU A C 1
ATOM 1887 O O . LEU A 1 219 ? 13.348 -2.708 -28.389 1.00 90.81 219 LEU A O 1
ATOM 1891 N N . LEU A 1 220 ? 12.918 -4.735 -27.499 1.00 90.44 220 LEU A N 1
ATOM 1892 C CA . LEU A 1 220 ? 14.311 -5.151 -27.398 1.00 90.44 220 LEU A CA 1
ATOM 1893 C C . LEU A 1 220 ? 14.959 -5.229 -28.784 1.00 90.44 220 LEU A C 1
ATOM 1895 O O . LEU A 1 220 ? 16.063 -4.722 -28.971 1.00 90.44 220 LEU A O 1
ATOM 1899 N N . GLU A 1 221 ? 14.248 -5.776 -29.770 1.00 88.88 221 GLU A N 1
ATOM 1900 C CA . GLU A 1 221 ? 14.707 -5.821 -31.155 1.00 88.88 221 GLU A CA 1
ATOM 1901 C C . GLU A 1 221 ? 14.948 -4.432 -31.748 1.00 88.88 221 GLU A C 1
ATOM 1903 O O . GLU A 1 221 ? 15.941 -4.233 -32.451 1.00 88.88 221 GLU A O 1
ATOM 1908 N N . ILE A 1 222 ? 14.055 -3.469 -31.493 1.00 88.81 222 ILE A N 1
ATOM 1909 C CA . ILE A 1 222 ? 14.238 -2.095 -31.978 1.00 88.81 222 ILE A CA 1
ATOM 1910 C C . ILE A 1 222 ? 15.493 -1.485 -31.345 1.00 88.81 222 ILE A C 1
ATOM 1912 O O . ILE A 1 222 ? 16.310 -0.907 -32.058 1.00 88.81 222 ILE A O 1
ATOM 1916 N N . ILE A 1 223 ? 15.691 -1.672 -30.035 1.00 89.50 223 ILE A N 1
ATOM 1917 C CA . ILE A 1 223 ? 16.884 -1.184 -29.327 1.00 89.50 223 ILE A CA 1
ATOM 1918 C C . ILE A 1 223 ? 18.159 -1.817 -29.894 1.00 89.50 223 ILE A C 1
ATOM 1920 O O . ILE A 1 223 ? 19.156 -1.124 -30.068 1.00 89.50 223 ILE A O 1
ATOM 1924 N N . MET A 1 224 ? 18.138 -3.114 -30.205 1.00 87.56 224 MET A N 1
ATOM 1925 C CA . MET A 1 224 ? 19.291 -3.829 -30.765 1.00 87.56 224 MET A CA 1
ATOM 1926 C C . MET A 1 224 ? 19.650 -3.394 -32.192 1.00 87.56 224 MET A C 1
ATOM 1928 O O . MET A 1 224 ? 20.806 -3.531 -32.588 1.00 87.56 224 MET A O 1
ATOM 1932 N N . LYS A 1 225 ? 18.681 -2.896 -32.970 1.00 88.12 225 LYS A N 1
ATOM 1933 C CA . LYS A 1 225 ? 18.875 -2.468 -34.368 1.00 88.12 225 LYS A CA 1
ATOM 1934 C C . LYS A 1 225 ? 19.306 -1.002 -34.504 1.00 88.12 225 LYS A C 1
ATOM 1936 O O . LYS A 1 225 ? 19.687 -0.596 -35.602 1.00 88.12 225 LYS A O 1
ATOM 1941 N N . ASP A 1 226 ? 19.235 -0.212 -33.436 1.00 86.25 226 ASP A N 1
ATOM 1942 C CA . ASP A 1 226 ? 19.591 1.208 -33.463 1.00 86.25 226 ASP A CA 1
ATOM 1943 C C . ASP A 1 226 ? 21.114 1.428 -33.454 1.00 86.25 226 ASP A C 1
ATOM 1945 O O . ASP A 1 226 ? 21.880 0.649 -32.887 1.00 86.25 226 ASP A O 1
ATOM 1949 N N . ILE A 1 227 ? 21.561 2.514 -34.088 1.00 74.50 227 ILE A N 1
ATOM 1950 C CA . ILE A 1 227 ? 22.979 2.892 -34.178 1.00 74.50 227 ILE A CA 1
ATOM 1951 C C . ILE A 1 227 ? 23.481 3.461 -32.839 1.00 74.50 227 ILE A C 1
ATOM 1953 O O . ILE A 1 227 ? 24.652 3.285 -32.498 1.00 74.50 227 ILE A O 1
ATOM 1957 N N . SER A 1 228 ? 22.591 4.077 -32.054 1.00 83.19 228 SER A N 1
ATOM 1958 C CA . SER A 1 228 ? 22.865 4.639 -30.728 1.00 83.19 228 SER A CA 1
ATOM 1959 C C . SER A 1 228 ? 21.841 4.160 -29.684 1.00 83.19 228 SER A C 1
ATOM 1961 O O . SER A 1 228 ? 21.099 4.972 -29.121 1.00 83.19 228 SER A O 1
ATOM 1963 N N . PRO A 1 229 ? 21.830 2.857 -29.326 1.00 80.81 229 PRO A N 1
ATOM 1964 C CA . PRO A 1 229 ? 20.831 2.283 -28.418 1.00 80.81 229 PRO A CA 1
ATOM 1965 C C . PRO A 1 229 ? 20.739 3.003 -27.068 1.00 80.81 229 PRO A C 1
ATOM 1967 O O . PRO A 1 229 ? 19.662 3.129 -26.495 1.00 80.81 229 PRO A O 1
ATOM 1970 N N . SER A 1 230 ? 21.869 3.513 -26.569 1.00 81.12 230 SER A N 1
ATOM 1971 C CA . SER A 1 230 ? 21.997 4.226 -25.291 1.00 81.12 230 SER A CA 1
ATOM 1972 C C . SER A 1 230 ? 21.173 5.515 -25.186 1.00 81.12 230 SER A C 1
ATOM 1974 O O . SER A 1 230 ? 20.877 5.939 -24.061 1.00 81.12 230 SER A O 1
ATOM 1976 N N . ASP A 1 231 ? 20.823 6.125 -26.322 1.00 81.31 231 ASP A N 1
ATOM 1977 C CA . ASP A 1 231 ? 20.056 7.373 -26.403 1.00 81.31 231 ASP A CA 1
ATOM 1978 C C . ASP A 1 231 ? 18.550 7.149 -26.563 1.00 81.31 231 ASP A C 1
ATOM 1980 O O . ASP A 1 231 ? 17.769 8.087 -26.395 1.00 81.31 231 ASP A O 1
ATOM 1984 N N . ILE A 1 232 ? 18.127 5.907 -26.818 1.00 86.25 232 ILE A N 1
ATOM 1985 C CA . ILE A 1 232 ? 16.713 5.554 -26.881 1.00 86.25 232 ILE A CA 1
ATOM 1986 C C . ILE A 1 232 ? 16.081 5.787 -25.518 1.00 86.25 232 ILE A C 1
ATOM 1988 O O . ILE A 1 232 ? 16.590 5.350 -24.482 1.00 86.25 232 ILE A O 1
ATOM 1992 N N . PHE A 1 233 ? 14.922 6.430 -25.530 1.00 85.94 233 PHE A N 1
ATOM 1993 C CA . PHE A 1 233 ? 14.100 6.578 -24.349 1.00 85.94 233 PHE A CA 1
ATOM 1994 C C . PHE A 1 233 ? 12.990 5.533 -24.325 1.00 85.94 233 PHE A C 1
ATOM 1996 O O . PHE A 1 233 ? 12.234 5.378 -25.282 1.00 85.94 233 PHE A O 1
ATOM 2003 N N . LEU A 1 234 ? 12.845 4.871 -23.186 1.00 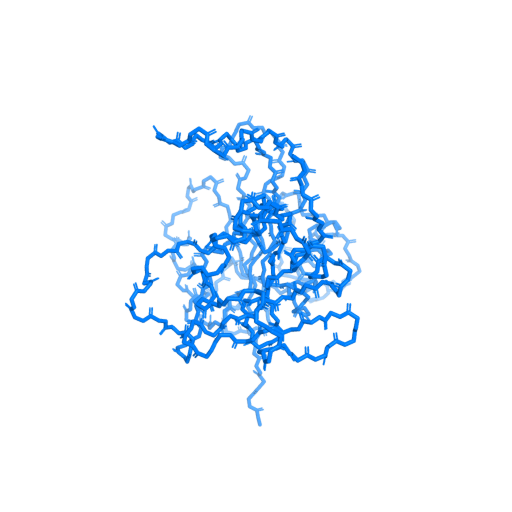85.44 234 LEU A N 1
ATOM 2004 C CA . LEU A 1 234 ? 11.755 3.956 -22.892 1.00 85.44 234 LEU A CA 1
ATOM 2005 C C . LEU A 1 234 ? 10.820 4.594 -21.879 1.00 85.44 234 LEU A C 1
ATOM 2007 O O . LEU A 1 234 ? 11.267 5.162 -20.884 1.00 85.44 234 LEU A O 1
ATOM 2011 N N . THR A 1 235 ? 9.519 4.470 -22.112 1.00 83.31 235 THR A N 1
ATOM 2012 C CA . THR A 1 235 ? 8.546 4.651 -21.040 1.00 83.31 235 THR A CA 1
ATOM 2013 C C . THR A 1 235 ? 8.549 3.382 -20.196 1.00 83.31 235 THR A C 1
ATOM 2015 O O . THR A 1 235 ? 8.355 2.285 -20.728 1.00 83.31 235 THR A O 1
ATOM 2018 N N . THR A 1 236 ? 8.794 3.527 -18.897 1.00 81.25 236 THR A N 1
ATOM 2019 C CA . THR A 1 236 ? 8.851 2.412 -17.952 1.00 81.25 236 THR A CA 1
ATOM 2020 C C . THR A 1 236 ? 7.886 2.607 -16.794 1.00 81.25 236 THR A C 1
ATOM 2022 O O . THR A 1 236 ? 7.631 3.734 -16.374 1.00 81.25 236 THR A O 1
ATOM 2025 N N . TRP A 1 237 ? 7.377 1.512 -16.240 1.00 70.25 237 TRP A N 1
ATOM 2026 C CA . TRP A 1 237 ? 6.631 1.507 -14.981 1.00 70.25 237 TRP A CA 1
ATOM 2027 C C . TRP A 1 237 ? 7.197 0.451 -14.032 1.00 70.25 237 TRP A C 1
ATOM 2029 O O . TRP A 1 237 ? 7.921 -0.449 -14.450 1.00 70.25 237 TRP A O 1
ATOM 2039 N N . ALA A 1 238 ? 6.910 0.580 -12.739 1.00 73.06 238 ALA A N 1
ATOM 2040 C CA . ALA A 1 238 ? 7.500 -0.247 -11.695 1.00 73.06 238 ALA A CA 1
ATOM 2041 C C . ALA A 1 238 ? 6.433 -0.771 -10.731 1.00 73.06 238 ALA A C 1
ATOM 2043 O O . ALA A 1 238 ? 5.510 -0.037 -10.390 1.00 73.06 238 ALA A O 1
ATOM 2044 N N . LYS A 1 239 ? 6.585 -2.005 -10.252 1.00 62.59 239 LYS A N 1
ATOM 2045 C CA . LYS A 1 239 ? 5.785 -2.585 -9.163 1.00 62.59 239 LYS A CA 1
ATOM 2046 C C . LYS A 1 239 ? 6.652 -3.470 -8.270 1.00 62.59 239 LYS A C 1
ATOM 2048 O O . LYS A 1 239 ? 7.774 -3.804 -8.637 1.00 62.59 239 LYS A O 1
ATOM 2053 N N . PHE A 1 240 ? 6.106 -3.905 -7.143 1.00 60.69 240 PHE A N 1
ATOM 2054 C CA . PHE A 1 240 ? 6.663 -5.018 -6.382 1.00 60.69 240 PHE A CA 1
ATOM 2055 C C . PHE A 1 240 ? 5.949 -6.333 -6.721 1.00 60.69 240 PHE A C 1
ATOM 2057 O O . PHE A 1 240 ? 4.739 -6.345 -6.953 1.00 60.69 240 PHE A O 1
ATOM 2064 N N . ASP A 1 241 ? 6.686 -7.446 -6.755 1.00 58.22 241 ASP A N 1
ATOM 2065 C CA . ASP A 1 241 ? 6.088 -8.784 -6.832 1.00 58.22 241 ASP A CA 1
ATOM 2066 C C . ASP A 1 241 ? 5.616 -9.286 -5.453 1.00 58.22 241 ASP A C 1
ATOM 2068 O O . ASP A 1 241 ? 5.865 -8.673 -4.416 1.00 58.22 241 ASP A O 1
ATOM 2072 N N . LYS A 1 242 ? 4.982 -10.465 -5.418 1.00 48.59 242 LYS A N 1
ATOM 2073 C CA . LYS A 1 242 ? 4.532 -11.126 -4.174 1.00 48.59 242 LYS A CA 1
ATOM 2074 C C . LYS A 1 242 ? 5.648 -11.420 -3.156 1.00 48.59 242 LYS A C 1
ATOM 2076 O O . LYS A 1 242 ? 5.357 -11.775 -2.018 1.00 48.59 242 LYS A O 1
ATOM 2081 N N . ASN A 1 243 ? 6.909 -11.354 -3.580 1.00 54.12 243 ASN A N 1
ATOM 2082 C CA . ASN A 1 243 ? 8.089 -11.548 -2.746 1.00 54.12 243 ASN A CA 1
ATOM 2083 C C . ASN A 1 243 ? 8.827 -10.220 -2.480 1.00 54.12 243 ASN A C 1
ATOM 2085 O O . ASN A 1 243 ? 9.927 -10.254 -1.929 1.00 54.12 243 ASN A O 1
ATOM 2089 N N . ASN A 1 244 ? 8.227 -9.079 -2.842 1.00 52.12 244 ASN A N 1
ATOM 2090 C CA . ASN A 1 244 ? 8.754 -7.720 -2.726 1.00 52.12 244 ASN A CA 1
ATOM 2091 C C . ASN A 1 244 ? 10.012 -7.425 -3.565 1.00 52.12 244 ASN A C 1
ATOM 2093 O O . ASN A 1 244 ? 10.799 -6.550 -3.207 1.00 52.12 244 ASN A O 1
ATOM 2097 N N . TYR A 1 245 ? 10.206 -8.107 -4.697 1.00 63.03 245 TYR A N 1
ATOM 2098 C CA . TYR A 1 245 ? 11.200 -7.687 -5.689 1.00 63.03 245 TYR A CA 1
ATOM 2099 C C . TYR A 1 245 ? 10.669 -6.508 -6.499 1.00 63.03 245 TYR A C 1
ATOM 2101 O O . TYR A 1 245 ? 9.539 -6.561 -6.983 1.00 63.03 245 TYR A O 1
ATOM 2109 N N . LEU A 1 246 ? 11.489 -5.468 -6.677 1.00 67.06 246 LEU A N 1
ATOM 2110 C CA . LEU A 1 246 ? 11.185 -4.379 -7.604 1.00 67.06 246 LEU A CA 1
ATOM 2111 C C . LEU A 1 246 ? 11.230 -4.923 -9.036 1.00 67.06 246 LEU A C 1
ATOM 2113 O O . LEU A 1 246 ? 12.281 -5.349 -9.515 1.00 67.06 246 LEU A O 1
ATOM 2117 N N . GLU A 1 247 ? 10.092 -4.884 -9.712 1.00 77.31 247 GLU A N 1
ATOM 2118 C CA . GLU A 1 247 ? 9.913 -5.248 -11.110 1.00 77.31 247 GLU A CA 1
ATOM 2119 C C . GLU A 1 247 ? 9.673 -3.981 -11.928 1.00 77.31 247 GLU A C 1
ATOM 2121 O O . GLU A 1 247 ? 8.700 -3.265 -11.694 1.00 77.31 247 GLU A O 1
ATOM 2126 N N . VAL A 1 248 ? 10.553 -3.699 -12.886 1.00 82.62 248 VAL A N 1
ATOM 2127 C CA . VAL A 1 248 ? 10.419 -2.582 -13.827 1.00 82.62 248 VAL A CA 1
ATOM 2128 C C . VAL A 1 248 ? 10.116 -3.124 -15.209 1.00 82.62 248 VAL A C 1
ATOM 2130 O O . VAL A 1 248 ? 10.782 -4.038 -15.676 1.00 82.62 248 VAL A O 1
ATOM 2133 N N . TYR A 1 249 ? 9.129 -2.537 -15.864 1.00 86.69 249 T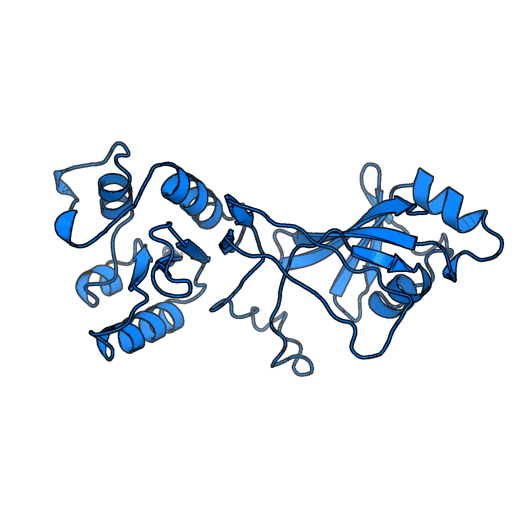YR A N 1
ATOM 2134 C CA . TYR A 1 249 ? 8.633 -2.950 -17.164 1.00 86.69 249 TYR A CA 1
ATOM 2135 C C . TYR A 1 249 ? 8.835 -1.821 -18.162 1.00 86.69 249 TYR A C 1
ATOM 2137 O O . TYR A 1 249 ? 8.375 -0.703 -17.929 1.00 86.69 249 TYR A O 1
ATOM 2145 N N . ALA A 1 250 ? 9.499 -2.114 -19.274 1.00 89.69 250 ALA A N 1
ATOM 2146 C CA . ALA A 1 250 ? 9.502 -1.262 -20.451 1.00 89.69 250 ALA A CA 1
ATOM 2147 C C . ALA A 1 250 ? 8.216 -1.486 -21.252 1.00 89.69 250 ALA A C 1
ATOM 2149 O O . ALA A 1 250 ? 7.870 -2.619 -21.586 1.00 89.69 250 ALA A O 1
ATOM 2150 N N . GLU A 1 251 ? 7.512 -0.395 -21.542 1.00 85.50 251 GLU A N 1
ATOM 2151 C CA . GLU A 1 251 ? 6.202 -0.426 -22.196 1.00 85.50 251 GLU A CA 1
ATOM 2152 C C . GLU A 1 251 ? 6.265 0.015 -23.659 1.00 85.50 251 GLU A C 1
ATOM 2154 O O . GLU A 1 251 ? 5.620 -0.588 -24.509 1.00 85.50 251 GLU A O 1
ATOM 2159 N N . LYS A 1 252 ? 7.027 1.073 -23.961 1.00 86.00 252 LYS A N 1
ATOM 2160 C CA . LYS A 1 252 ? 7.178 1.598 -25.324 1.00 86.00 252 LYS A CA 1
ATOM 2161 C C . LYS A 1 252 ? 8.418 2.467 -25.475 1.00 86.00 252 LYS A C 1
ATOM 2163 O O . LYS A 1 252 ? 8.893 3.062 -24.504 1.00 86.00 252 LYS A O 1
ATOM 2168 N N . ILE A 1 253 ? 8.884 2.614 -26.711 1.00 86.62 253 ILE A N 1
ATOM 2169 C CA . ILE A 1 253 ? 9.854 3.650 -27.078 1.00 86.62 253 ILE A CA 1
ATOM 2170 C C . ILE A 1 253 ? 9.155 5.009 -27.096 1.00 86.62 253 ILE A C 1
ATOM 2172 O O . ILE A 1 253 ? 7.992 5.137 -27.477 1.00 86.62 253 ILE A O 1
ATOM 2176 N N . SER A 1 254 ? 9.861 6.022 -26.615 1.00 80.19 254 SER A N 1
ATOM 2177 C CA . SER A 1 254 ? 9.368 7.387 -26.482 1.00 80.19 254 SER A CA 1
ATOM 2178 C C . SER A 1 254 ? 10.197 8.297 -27.375 1.00 80.19 254 SER A C 1
ATOM 2180 O O . SER A 1 254 ? 11.392 8.444 -27.130 1.00 80.19 254 SER A O 1
ATOM 2182 N N . ASN A 1 255 ? 9.558 8.927 -28.362 1.00 63.72 255 ASN A N 1
ATOM 2183 C CA . ASN A 1 255 ? 10.163 10.018 -29.132 1.00 63.72 255 ASN A CA 1
ATOM 2184 C C . ASN A 1 255 ? 10.414 11.211 -28.206 1.00 63.72 255 ASN A C 1
ATOM 2186 O O . ASN A 1 255 ? 9.526 11.526 -27.377 1.00 63.72 255 ASN A O 1
#

Secondary structure (DSSP, 8-state):
------EEEEEE-TTSSS-SS--EEEEEE--HHHHHHHHHHHHH-TT-SSEEEEEES-HHHHHH-TTEE-HHHHHHHTT----GGG----GGG-----HHHHHHHHHHHTTS-SEEEEEEEE-----SS-TTS-----EEEEEEESS--SS----GGG--GGGTT--------EEEEHHHHHHHHT--TT-GGGPEE-SSSEEEEETTTTEEEEE-HHHHHHHHH-S-GGG-EEEEEEEE-TT--EEEEEEEEE-

pLDDT: mean 75.27, std 18.71, range [31.61, 97.62]

Radius of gyration: 21.69 Å; chains: 1; bounding box: 49×46×59 Å

Organism: NCBI:txid254

Foldseek 3Di:
DPDDKWKKKWKFQCPPPPDNDTKIKIFTARDPVLSVVVQVVCVVCVPDNMQMAIEIPDPVCVVPGPRYDYPLCLCVLAVHDHDPVRHDDDNVVPPDRHPQVVVQNVCCVVPVARMKIFDQDWDFDDPVDDPVFDTDTDRDGGMDTQAFDPRDDDPPVLDDPVCVDDTRGFDDQGFDFQLVVCVVLVHDLLDPPQFDDDPQWTWHARPPNRAIETEGPVQSVVLNPDPCSRGWIFGKHWDADPVGHIYIYGDDTDD